Protein AF-A0A836THT1-F1 (afdb_monomer)

pLDDT: mean 84.0, std 12.93, range [43.12, 97.94]

Nearest PDB structures (foldseek):
  5xvs-assembly1_A  TM=4.959E-01  e=1.487E+00  Acinetobacter baumannii
  5zlt-assembly1_B  TM=3.629E-01  e=6.084E-01  Acinetobacter baumannii
  2yyu-assembly1_B  TM=3.143E-01  e=1.415E+00  Geobacillus kaustophilus HTA426
  8j6e-assembly1_A  TM=2.419E-01  e=1.346E+00  Leishmania donovani

Radius of gyration: 23.51 Å; Cα contacts (8 Å, |Δi|>4): 512; chains: 1; bounding box: 68×46×67 Å

Structure (mmCIF, N/CA/C/O backbone):
data_AF-A0A836THT1-F1
#
_entry.id   AF-A0A836THT1-F1
#
loop_
_atom_site.group_PDB
_atom_site.id
_atom_site.type_symbol
_atom_site.label_atom_id
_atom_site.label_alt_id
_atom_site.label_comp_id
_atom_site.label_asym_id
_atom_site.label_entity_id
_atom_site.label_seq_id
_atom_site.pdbx_PDB_ins_code
_atom_site.Cartn_x
_atom_site.Cartn_y
_atom_site.Cartn_z
_atom_site.occupancy
_atom_site.B_iso_or_equiv
_atom_site.auth_seq_id
_atom_site.auth_comp_id
_atom_site.auth_asym_id
_atom_site.auth_atom_id
_atom_site.pdbx_PDB_model_num
ATOM 1 N N . MET A 1 1 ? 13.363 8.635 -2.163 1.00 61.28 1 MET A N 1
ATOM 2 C CA . MET A 1 1 ? 12.559 7.431 -1.869 1.00 61.28 1 MET A CA 1
ATOM 3 C C . MET A 1 1 ? 11.699 7.737 -0.659 1.00 61.28 1 MET A C 1
ATOM 5 O O . MET A 1 1 ? 12.231 8.294 0.289 1.00 61.28 1 MET A O 1
ATOM 9 N N . ALA A 1 2 ? 10.397 7.462 -0.712 1.00 63.12 2 ALA A N 1
ATOM 10 C CA . ALA A 1 2 ? 9.478 7.790 0.374 1.00 63.12 2 ALA A CA 1
ATOM 11 C C . ALA A 1 2 ? 8.697 6.531 0.770 1.00 63.12 2 ALA A C 1
ATOM 13 O O . ALA A 1 2 ? 8.017 5.944 -0.080 1.00 63.12 2 ALA A O 1
ATOM 14 N N . ASP A 1 3 ? 8.838 6.100 2.027 1.00 76.12 3 ASP A N 1
ATOM 15 C CA . ASP A 1 3 ? 8.103 4.956 2.570 1.00 76.12 3 ASP A CA 1
ATOM 16 C C . ASP A 1 3 ? 6.688 5.393 2.972 1.00 76.12 3 ASP A C 1
ATOM 18 O O . ASP A 1 3 ? 6.475 6.443 3.585 1.00 76.12 3 ASP A O 1
ATOM 22 N N . ILE A 1 4 ? 5.706 4.594 2.580 1.00 75.56 4 ILE A N 1
ATOM 23 C CA . ILE A 1 4 ? 4.284 4.842 2.821 1.00 75.56 4 ILE A CA 1
ATOM 24 C C . ILE A 1 4 ? 3.850 4.581 4.255 1.00 75.56 4 ILE A C 1
ATOM 26 O O . ILE A 1 4 ? 2.857 5.152 4.696 1.00 75.56 4 ILE A O 1
ATOM 30 N N . VAL A 1 5 ? 4.606 3.763 4.982 1.00 77.56 5 VAL A N 1
ATOM 31 C CA . VAL A 1 5 ? 4.329 3.420 6.375 1.00 77.56 5 VAL A CA 1
ATOM 32 C C . VAL A 1 5 ? 4.777 4.542 7.310 1.00 77.56 5 VAL A C 1
ATOM 34 O O . VAL A 1 5 ? 4.271 4.620 8.422 1.00 77.56 5 VAL A O 1
ATOM 37 N N . PHE A 1 6 ? 5.640 5.470 6.863 1.00 83.81 6 PHE A N 1
ATOM 38 C CA . PHE A 1 6 ? 6.200 6.504 7.744 1.00 83.81 6 PHE A CA 1
ATOM 39 C C . PHE A 1 6 ? 5.126 7.358 8.403 1.00 83.81 6 PHE A C 1
ATOM 41 O O . PHE A 1 6 ? 5.087 7.494 9.618 1.00 83.81 6 PHE A O 1
ATOM 48 N N . LYS A 1 7 ? 4.224 7.923 7.597 1.00 83.38 7 LYS A N 1
ATOM 49 C CA . LYS A 1 7 ? 3.183 8.813 8.105 1.00 83.38 7 LYS A CA 1
ATOM 50 C C . LYS A 1 7 ? 2.201 8.075 9.033 1.00 83.38 7 LYS A C 1
ATOM 52 O O . LYS A 1 7 ? 2.012 8.567 10.143 1.00 83.38 7 LYS A O 1
ATOM 57 N N . PRO A 1 8 ? 1.605 6.926 8.647 1.00 77.81 8 PRO A N 1
ATOM 58 C CA . PRO A 1 8 ? 0.787 6.129 9.560 1.00 77.81 8 PRO A CA 1
ATOM 59 C C . PRO A 1 8 ? 1.515 5.780 10.862 1.00 77.81 8 PRO A C 1
ATOM 61 O O . PRO A 1 8 ? 0.954 5.986 11.934 1.00 77.81 8 PRO A O 1
ATOM 64 N N . TYR A 1 9 ? 2.783 5.365 10.774 1.00 82.38 9 TYR A N 1
ATOM 65 C CA . TYR A 1 9 ? 3.612 5.059 11.939 1.00 82.38 9 TYR A CA 1
ATOM 66 C C . TYR A 1 9 ? 3.755 6.263 12.875 1.00 82.38 9 TYR A C 1
ATOM 68 O O . TYR A 1 9 ? 3.563 6.128 14.078 1.00 82.38 9 TYR A O 1
ATOM 76 N N . LEU A 1 10 ? 4.050 7.456 12.350 1.00 85.94 10 LEU A N 1
ATOM 77 C CA . LEU A 1 10 ? 4.191 8.653 13.184 1.00 85.94 10 LEU A CA 1
ATOM 78 C C . LEU A 1 10 ? 2.889 9.018 13.895 1.00 85.94 10 LEU A C 1
ATOM 80 O O . LEU A 1 10 ? 2.915 9.379 15.069 1.00 85.94 10 LEU A O 1
ATOM 84 N N . ILE A 1 11 ? 1.752 8.900 13.205 1.00 84.38 11 ILE A N 1
ATOM 85 C CA . ILE A 1 11 ? 0.433 9.147 13.800 1.00 84.38 11 ILE A CA 1
ATOM 86 C C . ILE A 1 11 ? 0.196 8.182 14.964 1.00 84.38 11 ILE A C 1
ATOM 88 O O . ILE A 1 11 ? -0.227 8.606 16.038 1.00 84.38 11 ILE A O 1
ATOM 92 N N . GLU A 1 12 ? 0.483 6.898 14.766 1.00 79.56 12 GLU A N 1
ATOM 93 C CA . GLU A 1 12 ? 0.333 5.866 15.792 1.00 79.56 12 GLU A CA 1
ATOM 94 C C . GLU A 1 12 ? 1.306 6.064 16.956 1.00 79.56 12 GLU A C 1
ATOM 96 O O . GLU A 1 12 ? 0.897 5.961 18.110 1.00 79.56 12 GLU A O 1
ATOM 101 N N . HIS A 1 13 ? 2.566 6.400 16.672 1.00 83.31 13 HIS A N 1
ATOM 102 C CA . HIS A 1 13 ? 3.596 6.653 17.676 1.00 83.31 13 HIS A CA 1
ATOM 103 C C . HIS A 1 13 ? 3.205 7.828 18.579 1.00 83.31 13 HIS A C 1
ATOM 105 O O . HIS A 1 13 ? 3.175 7.688 19.802 1.00 83.31 13 HIS A O 1
ATOM 111 N N . VAL A 1 14 ? 2.810 8.959 17.983 1.00 87.56 14 VAL A N 1
ATOM 112 C CA . VAL A 1 14 ? 2.325 10.131 18.725 1.00 87.56 14 VAL A CA 1
ATOM 113 C C . VAL A 1 14 ? 1.067 9.783 19.517 1.00 87.56 14 VAL A C 1
ATOM 115 O O . VAL A 1 14 ? 0.969 10.103 20.699 1.00 87.56 14 VAL A O 1
ATOM 118 N N . HIS A 1 15 ? 0.107 9.094 18.899 1.00 84.75 15 HIS A N 1
ATOM 119 C CA . HIS A 1 15 ? -1.129 8.708 19.572 1.00 84.75 15 HIS A CA 1
ATOM 120 C C . HIS A 1 15 ? -0.867 7.800 20.784 1.00 84.75 15 HIS A C 1
ATOM 122 O O . HIS A 1 15 ? -1.395 8.058 21.865 1.00 84.75 15 HIS A O 1
ATOM 128 N N . SER A 1 16 ? -0.011 6.790 20.631 1.00 81.12 16 SER A N 1
ATOM 129 C CA . SER A 1 16 ? 0.394 5.873 21.700 1.00 81.12 16 SER A CA 1
ATOM 130 C C . SER A 1 16 ? 1.107 6.601 22.843 1.00 81.12 16 SER A C 1
ATOM 132 O O . SER A 1 16 ? 0.778 6.385 24.015 1.00 81.12 16 SER A O 1
ATOM 134 N N . ALA A 1 17 ? 2.027 7.517 22.519 1.00 85.00 17 ALA A N 1
ATOM 135 C CA . ALA A 1 17 ? 2.721 8.338 23.507 1.00 85.00 17 ALA A CA 1
ATOM 136 C C . ALA A 1 17 ? 1.731 9.191 24.317 1.00 85.00 17 ALA A C 1
ATOM 138 O O . ALA A 1 17 ? 1.756 9.169 25.550 1.00 85.00 17 ALA A O 1
ATOM 139 N N . VAL A 1 18 ? 0.799 9.867 23.637 1.00 89.06 18 VAL A N 1
ATOM 140 C CA . VAL A 1 18 ? -0.216 10.720 24.275 1.00 89.06 18 VAL A CA 1
ATOM 141 C C . VAL A 1 18 ? -1.176 9.914 25.149 1.00 89.06 18 VAL A C 1
ATOM 143 O O . VAL A 1 18 ? -1.439 10.303 26.288 1.00 89.06 18 VAL A O 1
ATOM 146 N N . VAL A 1 19 ? -1.695 8.789 24.649 1.00 84.38 19 VAL A N 1
ATOM 147 C CA . VAL A 1 19 ? -2.599 7.921 25.420 1.00 84.38 19 VAL A CA 1
ATOM 148 C C . VAL A 1 19 ? -1.889 7.368 26.647 1.00 84.38 19 VAL A C 1
ATOM 150 O O . VAL A 1 19 ? -2.448 7.424 27.741 1.00 84.38 19 VAL A O 1
ATOM 153 N N . THR A 1 20 ? -0.646 6.902 26.494 1.00 83.69 20 THR A N 1
ATOM 154 C CA . THR A 1 20 ? 0.122 6.385 27.628 1.00 83.69 20 THR A CA 1
ATOM 155 C C . THR A 1 20 ? 0.351 7.462 28.680 1.00 83.69 20 THR A C 1
ATOM 157 O O . THR A 1 20 ? 0.074 7.228 29.850 1.00 83.69 20 THR A O 1
ATOM 160 N N . ALA A 1 21 ? 0.809 8.651 28.283 1.00 88.12 21 ALA A N 1
ATOM 161 C CA . ALA A 1 21 ? 1.068 9.737 29.223 1.00 88.12 21 ALA A CA 1
ATOM 162 C C . ALA A 1 21 ? -0.193 10.140 30.007 1.00 88.12 21 ALA A C 1
ATOM 164 O O . ALA A 1 21 ? -0.128 10.356 31.217 1.00 88.12 21 ALA A O 1
ATOM 165 N N . ARG A 1 22 ? -1.353 10.190 29.337 1.00 90.19 22 ARG A N 1
ATOM 166 C CA . ARG A 1 22 ? -2.642 10.487 29.982 1.00 90.19 22 ARG A CA 1
ATOM 167 C C . ARG A 1 22 ? -3.066 9.397 30.960 1.00 90.19 22 ARG A C 1
ATOM 169 O O . ARG A 1 22 ? -3.396 9.713 32.095 1.00 90.19 22 ARG A O 1
ATOM 176 N N . GLN A 1 23 ? -2.998 8.135 30.547 1.00 86.62 23 GLN A N 1
ATOM 177 C CA . GLN A 1 23 ? -3.350 7.005 31.408 1.00 86.62 23 GLN A CA 1
ATOM 178 C C . GLN A 1 23 ? -2.448 6.930 32.644 1.00 86.62 23 GLN A C 1
ATOM 180 O O . GLN A 1 23 ? -2.956 6.805 33.753 1.00 86.62 23 GLN A O 1
ATOM 185 N N . THR A 1 24 ? -1.134 7.114 32.480 1.00 86.94 24 THR A N 1
ATOM 186 C CA . THR A 1 24 ? -0.190 7.173 33.606 1.00 86.94 24 THR A CA 1
ATOM 187 C C . THR A 1 24 ? -0.526 8.316 34.567 1.00 86.94 24 THR A C 1
ATOM 189 O O . THR A 1 24 ? -0.495 8.127 35.781 1.00 86.94 24 THR A O 1
ATOM 192 N N . LYS A 1 25 ? -0.890 9.499 34.049 1.00 91.19 25 LYS A N 1
ATOM 193 C CA . LYS A 1 25 ? -1.305 10.648 34.874 1.00 91.19 25 LYS A CA 1
ATOM 194 C C . LYS A 1 25 ? -2.576 10.363 35.684 1.00 91.19 25 LYS A C 1
ATOM 196 O O . LYS A 1 25 ? -2.720 10.884 36.785 1.00 91.19 25 LYS A O 1
ATOM 201 N N . GLU A 1 26 ? -3.477 9.542 35.153 1.00 92.88 26 GLU A N 1
ATOM 202 C CA . GLU A 1 26 ? -4.727 9.125 35.803 1.00 92.88 26 GLU A CA 1
ATOM 203 C C . GLU A 1 26 ? -4.547 7.921 36.751 1.00 92.88 26 GLU A C 1
ATOM 205 O O . GLU A 1 26 ? -5.520 7.432 37.318 1.00 92.88 26 GLU A O 1
ATOM 210 N N . GLY A 1 27 ? -3.314 7.435 36.947 1.00 92.75 27 GLY A N 1
ATOM 211 C CA . GLY A 1 27 ? -3.026 6.252 37.766 1.00 92.75 27 GLY A CA 1
ATOM 212 C C . GLY A 1 27 ? -3.374 4.924 37.084 1.00 92.75 27 GLY A C 1
ATOM 213 O O . GLY A 1 27 ? -3.302 3.868 37.712 1.00 92.75 27 GLY A O 1
ATOM 214 N N . GLY A 1 28 ? -3.743 4.964 35.803 1.00 87.56 28 GLY A N 1
ATOM 215 C CA . GLY A 1 28 ? -3.921 3.789 34.965 1.00 87.56 28 GLY A CA 1
ATOM 216 C C . GLY A 1 28 ? -2.584 3.199 34.518 1.00 87.56 28 GLY A C 1
ATOM 217 O O . GLY A 1 28 ? -1.542 3.856 34.524 1.00 87.56 28 GLY A O 1
ATOM 218 N N . SER A 1 29 ? -2.621 1.942 34.078 1.00 78.88 29 SER A N 1
ATOM 219 C CA . SER A 1 29 ? -1.507 1.321 33.362 1.00 78.88 29 SER A CA 1
ATOM 220 C C . SER A 1 29 ? -1.968 0.953 31.959 1.00 78.88 29 SER A C 1
ATOM 222 O O . SER A 1 29 ? -3.004 0.317 31.775 1.00 78.88 29 SER A O 1
ATOM 224 N N . VAL A 1 30 ? -1.203 1.370 30.952 1.00 70.81 30 VAL A N 1
ATOM 225 C CA . VAL A 1 30 ? -1.378 0.856 29.593 1.00 70.81 30 VAL A CA 1
ATOM 226 C C . VAL A 1 30 ? -0.478 -0.357 29.481 1.00 70.81 30 VAL A C 1
ATOM 228 O O . VAL A 1 30 ? 0.743 -0.225 29.586 1.00 70.81 30 VAL A O 1
ATOM 231 N N . ALA A 1 31 ? -1.070 -1.534 29.276 1.00 64.62 31 ALA A N 1
ATOM 232 C CA . ALA A 1 31 ? -0.315 -2.720 28.904 1.00 64.62 31 ALA A CA 1
ATOM 233 C C . ALA A 1 31 ? 0.380 -2.438 27.567 1.00 64.62 31 ALA A C 1
ATOM 235 O O . ALA A 1 31 ? -0.219 -2.512 26.494 1.00 64.62 31 ALA A O 1
ATOM 236 N N . ARG A 1 32 ? 1.650 -2.044 27.638 1.00 58.09 32 ARG A N 1
ATOM 237 C CA . ARG A 1 32 ? 2.486 -1.854 26.463 1.00 58.09 32 ARG A CA 1
ATOM 238 C C . ARG A 1 32 ? 2.844 -3.236 25.943 1.00 58.09 32 ARG A C 1
ATOM 240 O O . ARG A 1 32 ? 3.692 -3.911 26.511 1.00 58.09 32 ARG A O 1
ATOM 247 N N . THR A 1 33 ? 2.174 -3.676 24.885 1.00 57.09 33 THR A N 1
ATOM 248 C CA . THR A 1 33 ? 2.695 -4.796 24.099 1.00 57.09 33 THR A CA 1
ATOM 249 C C . THR A 1 33 ? 4.021 -4.370 23.461 1.00 57.09 33 THR A C 1
ATOM 251 O O . THR A 1 33 ? 4.173 -3.206 23.074 1.00 57.09 33 THR A O 1
ATOM 254 N N . ASP A 1 34 ? 4.975 -5.294 23.317 1.00 54.69 34 ASP A N 1
ATOM 255 C CA . ASP A 1 34 ? 6.269 -5.040 22.653 1.00 54.69 34 ASP A CA 1
ATOM 256 C C . ASP A 1 34 ? 6.098 -4.414 21.254 1.00 54.69 34 ASP A C 1
ATOM 258 O O . ASP A 1 34 ? 6.959 -3.683 20.766 1.00 54.69 34 ASP A O 1
ATOM 262 N N . ARG A 1 35 ? 4.926 -4.622 20.640 1.00 54.09 35 ARG A N 1
ATOM 263 C CA . ARG A 1 35 ? 4.494 -4.045 19.363 1.00 54.09 35 ARG A CA 1
ATOM 264 C C . ARG A 1 35 ? 4.423 -2.510 19.347 1.00 54.09 35 ARG A C 1
ATOM 266 O O . ARG A 1 35 ? 4.577 -1.944 18.271 1.00 54.09 35 ARG A O 1
ATOM 273 N N . HIS A 1 36 ? 4.182 -1.849 20.487 1.00 49.31 36 HIS A N 1
ATOM 274 C CA . HIS A 1 36 ? 4.102 -0.376 20.577 1.00 49.31 36 HIS A CA 1
ATOM 275 C C . HIS A 1 36 ? 5.398 0.281 21.067 1.00 49.31 36 HIS A C 1
ATOM 277 O O . HIS A 1 36 ? 5.565 1.486 20.902 1.00 49.31 36 HIS A O 1
ATOM 283 N N . LEU A 1 37 ? 6.270 -0.489 21.727 1.00 44.09 37 LEU A N 1
ATOM 284 C CA . LEU A 1 37 ? 7.553 -0.018 22.263 1.00 44.09 37 LEU A CA 1
ATOM 285 C C . LEU A 1 37 ? 8.699 -0.197 21.282 1.00 44.09 37 LEU A C 1
ATOM 287 O O . LEU A 1 37 ? 9.704 0.498 21.354 1.00 44.09 37 LEU A O 1
ATOM 291 N N . SER A 1 38 ? 8.554 -1.146 20.372 1.00 50.66 38 SER A N 1
ATOM 292 C CA . SER A 1 38 ? 9.504 -1.323 19.305 1.00 50.66 38 SER A CA 1
ATOM 293 C C . SER A 1 38 ? 9.272 -0.217 18.267 1.00 50.66 38 SER A C 1
ATOM 295 O O . SER A 1 38 ? 8.207 -0.206 17.642 1.00 50.66 38 SER A O 1
ATOM 297 N N . PRO A 1 39 ? 10.254 0.661 17.973 1.00 48.53 39 PRO A N 1
ATOM 298 C CA . PRO A 1 39 ? 10.204 1.469 16.749 1.00 48.53 39 PRO A CA 1
ATOM 299 C C . PRO A 1 39 ? 10.123 0.591 15.479 1.00 48.53 39 PRO A C 1
ATOM 301 O O . PRO A 1 39 ? 9.898 1.084 14.374 1.00 48.53 39 PRO A O 1
ATOM 304 N N . TYR A 1 40 ? 10.248 -0.730 15.652 1.00 49.91 40 TYR A N 1
ATOM 305 C 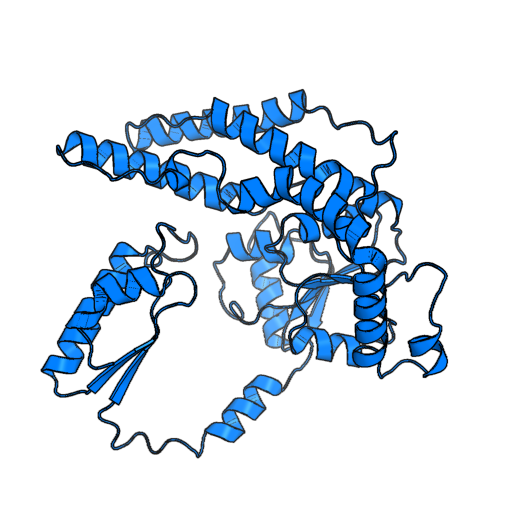CA . TYR A 1 40 ? 10.112 -1.789 14.676 1.00 49.91 40 TYR A CA 1
ATOM 306 C C . TYR A 1 40 ? 8.731 -2.470 14.799 1.00 49.91 40 TYR A C 1
ATOM 308 O O . TYR A 1 40 ? 8.541 -3.355 15.636 1.00 49.91 40 TYR A O 1
ATOM 316 N N . ARG A 1 41 ? 7.756 -2.115 13.950 1.00 53.12 41 ARG A N 1
ATOM 317 C CA . ARG A 1 41 ? 6.547 -2.942 13.746 1.00 53.12 41 ARG A CA 1
ATOM 318 C C . ARG A 1 41 ? 6.903 -4.319 13.146 1.00 53.12 41 ARG A C 1
ATOM 320 O O . ARG A 1 41 ? 8.011 -4.545 12.677 1.00 53.12 41 ARG A O 1
ATOM 327 N N . GLU A 1 42 ? 5.981 -5.280 13.117 1.00 46.38 42 GLU A N 1
ATOM 328 C CA . GLU A 1 42 ? 6.234 -6.588 12.469 1.00 46.38 42 GLU A CA 1
ATOM 329 C C . GLU A 1 42 ? 6.581 -6.478 10.970 1.00 46.38 42 GLU A C 1
ATOM 331 O O . GLU A 1 42 ? 7.363 -7.284 10.467 1.00 46.38 42 GLU A O 1
ATOM 336 N N . ASP A 1 43 ? 6.075 -5.465 10.256 1.00 50.69 43 ASP A N 1
ATOM 337 C CA . ASP A 1 43 ? 6.492 -5.161 8.876 1.00 50.69 43 ASP A CA 1
ATOM 338 C C . ASP A 1 43 ? 7.944 -4.649 8.807 1.00 50.69 43 ASP A C 1
ATOM 340 O O . ASP A 1 43 ? 8.601 -4.718 7.774 1.00 50.69 43 ASP A O 1
ATOM 344 N N . TYR A 1 44 ? 8.474 -4.165 9.923 1.00 47.78 44 TYR A N 1
ATOM 345 C CA . TYR A 1 44 ? 9.813 -3.625 10.054 1.00 47.78 44 TYR A CA 1
ATOM 346 C C . TYR A 1 44 ? 10.875 -4.734 10.109 1.00 47.78 44 TYR A C 1
ATOM 348 O O . TYR A 1 44 ? 11.871 -4.672 9.382 1.00 47.78 44 TYR A O 1
ATOM 356 N N . TRP A 1 45 ? 10.623 -5.811 10.864 1.00 43.12 45 TRP A N 1
ATOM 357 C CA . TRP A 1 45 ? 11.416 -7.049 10.776 1.00 43.12 45 TRP A CA 1
ATOM 358 C C . TRP A 1 45 ? 11.383 -7.644 9.359 1.00 43.12 45 TRP A C 1
ATOM 360 O O . TRP A 1 45 ? 12.350 -8.276 8.923 1.00 43.12 45 TRP A O 1
ATOM 370 N N . GLN A 1 46 ? 10.302 -7.403 8.605 1.00 48.34 46 GLN A N 1
ATOM 371 C CA . GLN A 1 46 ? 10.167 -7.867 7.224 1.00 48.34 46 GLN A CA 1
ATOM 372 C C . GLN A 1 46 ? 11.023 -7.077 6.217 1.00 48.34 46 GLN A C 1
ATOM 374 O O . GLN A 1 46 ? 11.430 -7.639 5.202 1.00 48.34 46 GLN A O 1
ATOM 379 N N . VAL A 1 47 ? 11.360 -5.808 6.464 1.00 53.78 47 VAL A N 1
ATOM 380 C CA . VAL A 1 47 ? 12.173 -5.048 5.495 1.00 53.78 47 VAL A CA 1
ATOM 381 C C . VAL A 1 47 ? 13.669 -5.336 5.656 1.00 53.78 47 VAL A C 1
ATOM 383 O O . VAL A 1 47 ? 14.313 -5.667 4.667 1.00 53.78 47 VAL A 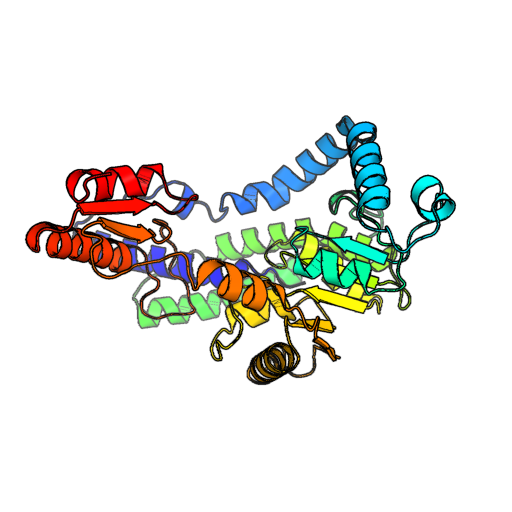O 1
ATOM 386 N N . GLY A 1 48 ? 14.229 -5.291 6.869 1.00 49.69 48 GLY A N 1
ATOM 387 C CA . GLY A 1 48 ? 15.662 -5.562 7.091 1.00 49.69 48 GLY A CA 1
ATOM 388 C C . GLY A 1 48 ? 15.993 -7.060 7.146 1.00 49.69 48 GLY A C 1
ATOM 389 O O . GLY A 1 48 ? 16.736 -7.590 6.314 1.00 49.69 48 GLY A O 1
ATOM 390 N N . GLY A 1 49 ? 15.382 -7.770 8.102 1.00 51.62 49 GLY A N 1
ATOM 391 C CA . GLY A 1 49 ? 15.585 -9.205 8.321 1.00 51.62 49 GLY A CA 1
ATOM 392 C C . GLY A 1 49 ? 14.969 -10.067 7.221 1.00 51.62 49 GLY A C 1
ATOM 393 O O . GLY A 1 49 ? 15.628 -10.981 6.712 1.00 51.62 49 GLY A O 1
ATOM 394 N N . ALA A 1 50 ? 13.742 -9.754 6.781 1.00 52.50 50 ALA A N 1
ATOM 395 C CA . ALA A 1 50 ? 13.152 -10.509 5.684 1.00 52.50 50 ALA A CA 1
ATOM 396 C C . ALA A 1 50 ? 13.713 -10.143 4.311 1.00 52.50 50 ALA A C 1
ATOM 398 O O . ALA A 1 50 ? 13.716 -11.038 3.492 1.00 52.50 50 ALA A O 1
ATOM 399 N N . HIS A 1 51 ? 14.330 -8.988 4.027 1.00 56.62 51 HIS A N 1
ATOM 400 C CA . HIS A 1 51 ? 15.056 -8.855 2.748 1.00 56.62 51 HIS A CA 1
ATOM 401 C C . HIS A 1 51 ? 16.207 -9.866 2.643 1.00 56.62 51 HIS A C 1
ATOM 403 O O . HIS A 1 51 ? 16.328 -10.570 1.639 1.00 56.62 51 HIS A O 1
ATOM 409 N N . GLN A 1 52 ? 17.016 -10.017 3.696 1.00 58.25 52 GLN A N 1
ATOM 410 C CA . GLN A 1 52 ? 18.098 -11.005 3.704 1.00 58.25 52 GLN A CA 1
ATOM 411 C C . GLN A 1 52 ? 17.565 -12.445 3.727 1.00 58.25 52 GLN A C 1
ATOM 413 O O . GLN A 1 52 ? 18.037 -13.284 2.953 1.00 58.25 52 GLN A O 1
ATOM 418 N N . ALA A 1 53 ? 16.545 -12.733 4.543 1.00 58.41 53 ALA A N 1
ATOM 419 C CA . ALA A 1 53 ? 15.924 -14.056 4.600 1.00 58.41 53 ALA A CA 1
ATOM 420 C C . ALA A 1 53 ? 15.150 -14.405 3.316 1.00 58.41 53 ALA A C 1
ATOM 422 O O . ALA A 1 53 ? 15.185 -15.555 2.888 1.00 58.41 53 ALA A O 1
ATOM 423 N N . LEU A 1 54 ? 14.513 -13.437 2.652 1.00 59.72 54 LEU A N 1
ATOM 424 C CA . LEU A 1 54 ? 13.826 -13.587 1.365 1.00 59.72 54 LEU A CA 1
ATOM 425 C C . LEU A 1 54 ? 14.834 -13.747 0.234 1.00 59.72 54 LEU A C 1
ATOM 427 O O . LEU A 1 54 ? 14.632 -14.607 -0.612 1.00 59.72 54 LEU A O 1
ATOM 431 N N . ILE A 1 55 ? 15.959 -13.023 0.230 1.00 62.53 55 ILE A N 1
ATOM 432 C CA . ILE A 1 55 ? 17.060 -13.284 -0.710 1.00 62.53 55 ILE A CA 1
ATOM 433 C C . ILE A 1 55 ? 17.604 -14.702 -0.505 1.00 62.53 55 ILE A C 1
ATOM 435 O O . ILE A 1 55 ? 17.833 -15.424 -1.480 1.00 62.53 55 ILE A O 1
ATOM 439 N N . ALA A 1 56 ? 17.813 -15.125 0.743 1.00 65.81 56 ALA A N 1
ATOM 440 C CA . ALA A 1 56 ? 18.281 -16.470 1.063 1.00 65.81 56 ALA A CA 1
ATOM 441 C C . ALA A 1 56 ? 17.252 -17.547 0.660 1.00 65.81 56 ALA A C 1
ATOM 443 O O . ALA A 1 56 ? 17.609 -18.546 0.031 1.00 65.81 56 ALA A O 1
ATOM 444 N N . ALA A 1 57 ? 15.965 -17.319 0.926 1.00 61.16 57 ALA A N 1
ATOM 445 C CA . ALA A 1 57 ? 14.870 -18.211 0.557 1.00 61.16 57 ALA A CA 1
ATOM 446 C C . ALA A 1 57 ? 14.653 -18.267 -0.963 1.00 61.16 57 ALA A C 1
ATOM 448 O O . ALA A 1 57 ? 14.501 -19.354 -1.517 1.00 61.16 57 ALA A O 1
ATOM 449 N N . ALA A 1 58 ? 14.727 -17.133 -1.663 1.00 62.75 58 ALA A N 1
ATOM 450 C CA . ALA A 1 58 ? 14.660 -17.049 -3.121 1.00 62.75 58 ALA A CA 1
ATOM 451 C C . ALA A 1 58 ? 15.861 -17.741 -3.779 1.00 62.75 58 ALA A C 1
ATOM 453 O O . ALA A 1 58 ? 15.736 -18.318 -4.858 1.00 62.75 58 ALA A O 1
ATOM 454 N N . LYS A 1 59 ? 17.038 -17.746 -3.133 1.00 67.25 59 LYS A N 1
ATOM 455 C CA . LYS A 1 59 ? 18.176 -18.579 -3.561 1.00 67.25 59 LYS A CA 1
ATOM 456 C C . LYS A 1 59 ? 17.880 -20.073 -3.386 1.00 67.25 59 LYS A C 1
ATOM 458 O O . LYS A 1 59 ? 18.212 -20.839 -4.287 1.00 67.25 59 LYS A O 1
ATOM 463 N N . LYS A 1 60 ? 17.231 -20.474 -2.288 1.00 73.00 60 LYS A N 1
ATOM 464 C CA . LYS A 1 60 ? 16.877 -21.875 -1.994 1.00 73.00 60 LYS A CA 1
ATOM 465 C C . LYS A 1 60 ? 15.753 -22.415 -2.893 1.00 73.00 60 LYS A C 1
ATOM 467 O O . LYS A 1 60 ? 15.784 -23.581 -3.265 1.00 73.00 60 LYS A O 1
ATOM 472 N N . ASN A 1 61 ? 14.812 -21.563 -3.307 1.00 81.25 61 ASN A N 1
ATOM 473 C CA . ASN A 1 61 ? 13.597 -21.956 -4.034 1.00 81.25 61 ASN A CA 1
ATOM 474 C C . ASN A 1 61 ? 13.569 -21.545 -5.518 1.00 81.25 61 ASN A C 1
ATOM 476 O O . ASN A 1 61 ? 12.504 -21.554 -6.136 1.00 81.25 61 ASN A O 1
ATOM 480 N N . ARG A 1 62 ? 14.725 -21.246 -6.133 1.00 80.56 62 ARG A N 1
ATOM 481 C CA . ARG A 1 62 ? 14.809 -20.759 -7.529 1.00 80.56 62 ARG A CA 1
ATOM 482 C C . ARG A 1 62 ? 14.006 -21.584 -8.535 1.00 80.56 62 ARG A C 1
ATOM 484 O O . ARG A 1 62 ? 13.392 -21.011 -9.430 1.00 80.56 62 ARG A O 1
ATOM 491 N N . ALA A 1 63 ? 14.012 -22.911 -8.404 1.00 85.00 63 ALA A N 1
ATOM 492 C CA . ALA A 1 63 ? 13.275 -23.800 -9.302 1.00 85.00 63 ALA A CA 1
ATOM 493 C C . ALA A 1 63 ? 11.751 -23.638 -9.160 1.00 85.00 63 ALA A C 1
ATOM 495 O O . ALA A 1 63 ? 11.046 -23.530 -10.163 1.00 85.00 63 ALA A O 1
ATOM 496 N N . ILE A 1 64 ? 11.251 -23.555 -7.922 1.00 86.69 64 ILE A N 1
ATOM 497 C CA . ILE A 1 64 ? 9.827 -23.342 -7.622 1.00 86.69 64 ILE A CA 1
ATOM 498 C C . ILE A 1 64 ? 9.384 -21.977 -8.147 1.00 86.69 64 ILE A C 1
ATOM 500 O O . ILE A 1 64 ? 8.341 -21.854 -8.784 1.00 86.69 64 ILE A O 1
ATOM 504 N N . ASP A 1 65 ? 10.195 -20.953 -7.920 1.00 83.38 65 ASP A N 1
ATOM 505 C CA . ASP A 1 65 ? 9.910 -19.589 -8.345 1.00 83.38 65 ASP A CA 1
ATOM 506 C C . ASP A 1 65 ? 9.931 -19.438 -9.867 1.00 83.38 65 ASP A C 1
ATOM 508 O O . ASP A 1 65 ? 9.051 -18.800 -10.452 1.00 83.38 65 ASP A O 1
ATOM 512 N N . PHE A 1 66 ? 10.876 -20.104 -10.532 1.00 85.44 66 PHE A N 1
ATOM 513 C CA . PHE A 1 66 ? 10.895 -20.218 -11.985 1.00 85.44 66 PHE A CA 1
ATOM 514 C C . PHE A 1 66 ? 9.635 -20.921 -12.510 1.00 85.44 66 PHE A C 1
ATOM 516 O O . PHE A 1 66 ? 8.989 -20.405 -13.424 1.00 85.44 66 PHE A O 1
ATOM 523 N N . ALA A 1 67 ? 9.235 -22.046 -11.905 1.00 88.56 67 ALA A N 1
ATOM 524 C CA . ALA A 1 67 ? 8.021 -22.771 -12.277 1.00 88.56 67 ALA A CA 1
ATOM 525 C C . ALA A 1 67 ? 6.755 -21.920 -12.070 1.00 88.56 67 ALA A C 1
ATOM 527 O O . ALA A 1 67 ? 5.916 -21.834 -12.966 1.00 88.56 67 ALA A O 1
ATOM 528 N N . ARG A 1 68 ? 6.641 -21.209 -10.939 1.00 88.69 68 ARG A N 1
ATOM 529 C CA . ARG A 1 68 ? 5.540 -20.272 -10.654 1.00 88.69 68 ARG A CA 1
ATOM 530 C C . ARG A 1 68 ? 5.483 -19.140 -11.673 1.00 88.69 68 ARG A C 1
ATOM 532 O O . ARG A 1 68 ? 4.404 -18.838 -12.180 1.00 88.69 68 ARG A O 1
ATOM 539 N N . ARG A 1 69 ? 6.624 -18.531 -12.006 1.00 88.44 69 ARG A N 1
ATOM 540 C CA . ARG A 1 69 ? 6.719 -17.477 -13.027 1.00 88.44 69 ARG A CA 1
ATOM 541 C C . ARG A 1 69 ? 6.294 -17.996 -14.400 1.00 88.44 69 ARG A C 1
ATOM 543 O O . ARG A 1 69 ? 5.505 -17.332 -15.068 1.00 88.44 69 ARG A O 1
ATOM 550 N N . ARG A 1 70 ? 6.737 -19.195 -14.799 1.00 87.88 70 ARG A N 1
ATOM 551 C CA . ARG A 1 70 ? 6.323 -19.850 -16.056 1.00 87.88 70 ARG A CA 1
ATOM 552 C C . ARG A 1 70 ? 4.827 -20.154 -16.082 1.00 87.88 70 ARG A C 1
ATOM 554 O O . ARG A 1 70 ? 4.165 -19.797 -17.052 1.00 87.88 70 ARG A O 1
ATOM 561 N N . TYR A 1 71 ? 4.278 -20.716 -15.006 1.00 91.56 71 TYR A N 1
ATOM 562 C CA . TYR A 1 71 ? 2.840 -20.953 -14.872 1.00 91.56 71 TYR A CA 1
ATOM 563 C C . TYR A 1 71 ? 2.033 -19.655 -14.989 1.00 91.56 71 TYR A C 1
ATOM 565 O O . TYR A 1 71 ? 1.068 -19.597 -15.748 1.00 91.56 71 TYR A O 1
ATOM 573 N N . ARG A 1 72 ? 2.443 -18.586 -14.291 1.00 91.88 72 ARG A N 1
ATOM 574 C CA . ARG A 1 72 ? 1.772 -17.278 -14.364 1.00 91.88 72 ARG A CA 1
ATOM 575 C C . ARG A 1 72 ? 1.844 -16.685 -15.769 1.00 91.88 72 ARG A C 1
ATOM 577 O O . ARG A 1 72 ? 0.812 -16.262 -16.279 1.00 91.88 72 ARG A O 1
ATOM 584 N N . ARG A 1 73 ? 3.012 -16.727 -16.425 1.00 90.00 73 ARG A N 1
ATOM 585 C CA . ARG A 1 73 ? 3.157 -16.304 -17.828 1.00 90.00 73 ARG A CA 1
ATOM 586 C C . ARG A 1 73 ? 2.212 -17.074 -18.745 1.00 90.00 73 ARG A C 1
ATOM 588 O O . ARG A 1 73 ? 1.544 -16.458 -19.568 1.00 90.00 73 ARG A O 1
ATOM 595 N N . PHE A 1 74 ? 2.132 -18.393 -18.583 1.00 90.81 74 PHE A N 1
ATOM 596 C CA . PHE A 1 74 ? 1.238 -19.228 -19.375 1.00 90.81 74 PHE A CA 1
ATOM 597 C C . PHE A 1 74 ? -0.231 -18.881 -19.121 1.00 90.81 74 PHE A C 1
ATOM 599 O O . PHE A 1 74 ? -0.972 -18.690 -20.080 1.00 90.81 74 PHE A O 1
ATOM 606 N N . LYS A 1 75 ? -0.654 -18.774 -17.858 1.00 93.12 75 LYS A N 1
ATOM 607 C CA . LYS A 1 75 ? -2.053 -18.545 -17.473 1.00 93.12 75 LYS A CA 1
ATOM 608 C C . LYS A 1 75 ? -2.560 -17.144 -17.822 1.00 93.12 75 LYS A C 1
ATOM 610 O O . LYS A 1 75 ? -3.689 -17.019 -18.277 1.00 93.12 75 LYS A O 1
ATOM 615 N N . TYR A 1 76 ? -1.751 -16.110 -17.593 1.00 93.06 76 TYR A N 1
ATOM 616 C CA . TYR A 1 76 ? -2.194 -14.710 -17.622 1.00 93.06 76 TYR A CA 1
ATOM 617 C C . TYR A 1 76 ? -1.757 -13.929 -18.867 1.00 93.06 76 TYR A C 1
ATOM 619 O O . TYR A 1 76 ? -1.978 -12.727 -18.926 1.00 93.06 76 TYR A O 1
ATOM 627 N N . ASN A 1 77 ? -1.181 -14.602 -19.868 1.00 92.38 77 ASN A N 1
ATOM 628 C CA . ASN A 1 77 ? -0.966 -14.028 -21.200 1.00 92.38 77 ASN A CA 1
ATOM 629 C C . ASN A 1 77 ? -1.721 -14.804 -22.299 1.00 92.38 77 ASN A C 1
ATOM 631 O O . ASN A 1 77 ? -1.087 -15.229 -23.268 1.00 92.38 77 ASN A O 1
ATOM 635 N N . PRO A 1 78 ? -3.038 -15.071 -22.169 1.00 89.62 78 PRO A N 1
ATOM 636 C CA . PRO A 1 78 ? -3.785 -15.834 -23.174 1.00 89.62 78 PRO A CA 1
ATOM 637 C C . PRO A 1 78 ? -3.788 -15.176 -24.563 1.00 89.62 78 PRO A C 1
ATOM 639 O O . PRO A 1 78 ? -3.820 -15.893 -25.558 1.00 89.62 78 PRO A O 1
ATOM 642 N N . GLN A 1 79 ? -3.683 -13.847 -24.627 1.00 88.94 79 GLN A N 1
ATOM 643 C CA . GLN A 1 79 ? -3.589 -13.044 -25.849 1.00 88.94 79 GLN A CA 1
ATOM 644 C C . GLN A 1 79 ? -2.279 -13.253 -26.623 1.00 88.94 79 GLN A C 1
ATOM 646 O O . GLN A 1 79 ? -2.174 -12.910 -27.797 1.00 88.94 79 GLN A O 1
ATOM 651 N N . SER A 1 80 ? -1.252 -13.814 -25.978 1.00 86.75 80 SER A N 1
ATOM 652 C CA . SER A 1 80 ? 0.031 -14.081 -26.625 1.00 86.75 80 SER A CA 1
ATOM 653 C C . SER A 1 80 ? 0.013 -15.415 -27.380 1.00 86.75 80 SER A C 1
ATOM 655 O O . SER A 1 80 ? -0.489 -16.408 -26.847 1.00 86.75 80 SER A O 1
ATOM 657 N N . PRO A 1 81 ? 0.647 -15.507 -28.566 1.00 88.00 81 PRO A N 1
ATOM 658 C CA . PRO A 1 81 ? 0.865 -16.781 -29.244 1.00 88.00 81 PRO A CA 1
ATOM 659 C C . PRO A 1 81 ? 1.478 -17.837 -28.316 1.00 88.00 81 PRO A C 1
ATOM 661 O O . PRO A 1 81 ? 2.353 -17.523 -27.503 1.00 88.00 81 PRO A O 1
ATOM 664 N N . LEU A 1 82 ? 1.070 -19.103 -28.463 1.00 86.81 82 LEU A N 1
ATOM 665 C CA . LEU A 1 82 ? 1.499 -20.203 -27.587 1.00 86.81 82 LEU A CA 1
ATOM 666 C C . LEU A 1 82 ? 3.029 -20.301 -27.469 1.00 86.81 82 LEU A C 1
ATOM 668 O O . LEU A 1 82 ? 3.553 -20.467 -26.369 1.00 86.81 82 LEU A O 1
ATOM 672 N N . HIS A 1 83 ? 3.757 -20.096 -28.570 1.00 84.00 83 HIS A N 1
ATOM 673 C CA . HIS A 1 83 ? 5.220 -20.090 -28.552 1.00 84.00 83 HIS A CA 1
ATOM 674 C C . HIS A 1 83 ? 5.796 -18.948 -27.693 1.00 84.00 83 HIS A C 1
ATOM 676 O O . HIS A 1 83 ? 6.770 -19.170 -26.983 1.00 84.00 83 HIS A O 1
ATOM 682 N N . LYS A 1 84 ? 5.182 -17.755 -27.656 1.00 82.19 84 LYS A N 1
ATOM 683 C CA . LYS A 1 84 ? 5.582 -16.665 -26.741 1.00 82.19 84 LYS A CA 1
ATOM 684 C C . LYS A 1 84 ? 5.188 -16.960 -25.290 1.00 82.19 84 LYS A C 1
ATOM 686 O O . LYS A 1 84 ? 5.872 -16.525 -24.374 1.00 82.19 84 LYS A O 1
ATOM 691 N N . ARG A 1 85 ? 4.134 -17.737 -25.045 1.00 82.88 85 ARG A N 1
ATOM 692 C CA . ARG A 1 85 ? 3.751 -18.155 -23.681 1.00 82.88 85 ARG A CA 1
ATOM 693 C C . ARG A 1 85 ? 4.709 -19.202 -23.109 1.00 82.88 85 ARG A C 1
ATOM 695 O O . ARG A 1 85 ? 5.058 -19.131 -21.934 1.00 82.88 85 ARG A O 1
ATOM 702 N N . ILE A 1 86 ? 5.140 -20.150 -23.943 1.00 76.44 86 ILE A N 1
ATOM 703 C CA . ILE A 1 86 ? 6.041 -21.247 -23.560 1.00 76.44 86 ILE A CA 1
ATOM 704 C C . ILE A 1 86 ? 7.501 -20.773 -23.569 1.00 76.44 86 ILE A C 1
ATOM 706 O O . ILE A 1 86 ? 8.195 -20.861 -22.553 1.00 76.44 86 ILE A O 1
ATOM 710 N N . PHE A 1 87 ? 7.949 -20.222 -24.700 1.00 73.69 87 PHE A N 1
ATOM 711 C CA . PHE A 1 87 ? 9.347 -19.873 -24.975 1.00 73.69 87 PHE A CA 1
ATOM 712 C C . PHE A 1 87 ? 9.654 -18.380 -24.833 1.00 73.69 87 PHE A C 1
ATOM 714 O O . PHE A 1 87 ? 10.826 -18.002 -24.801 1.00 73.69 87 PHE A O 1
ATOM 721 N N . GLY A 1 88 ? 8.633 -17.524 -24.714 1.00 62.88 88 GLY A N 1
ATOM 722 C CA . GLY A 1 88 ? 8.840 -16.096 -24.490 1.00 62.88 88 GLY A CA 1
ATOM 723 C C . GLY A 1 88 ? 9.641 -15.830 -23.221 1.00 62.88 88 GLY A C 1
ATOM 724 O O . GLY A 1 88 ? 9.733 -16.644 -22.293 1.00 62.88 88 GLY A O 1
ATOM 725 N N . THR A 1 89 ? 10.296 -14.685 -23.226 1.00 54.56 89 THR A N 1
ATOM 726 C CA . THR A 1 89 ? 11.694 -14.628 -23.648 1.00 54.56 89 THR A CA 1
ATOM 727 C C . THR A 1 89 ? 12.667 -15.152 -22.588 1.00 54.56 89 THR A C 1
ATOM 729 O O . THR A 1 89 ? 12.493 -14.945 -21.382 1.00 54.56 89 THR A O 1
ATOM 732 N N . VAL A 1 90 ? 13.695 -15.867 -23.058 1.00 50.38 90 VAL A N 1
ATOM 733 C CA . VAL A 1 90 ? 14.950 -16.106 -22.323 1.00 50.38 90 VAL A CA 1
ATOM 734 C C . VAL A 1 90 ? 15.759 -14.794 -22.223 1.00 50.38 90 VAL A C 1
ATOM 736 O O . VAL A 1 90 ? 16.522 -14.623 -21.278 1.00 50.38 90 VAL A O 1
ATOM 739 N N . SER A 1 91 ? 15.513 -13.824 -23.117 1.00 51.12 91 SER A N 1
ATOM 740 C CA . SER A 1 91 ? 15.911 -12.413 -22.990 1.00 51.12 91 SER A CA 1
ATOM 741 C C . SER A 1 91 ? 14.920 -11.613 -22.121 1.00 51.12 91 SER A C 1
ATOM 743 O O . SER A 1 91 ? 13.746 -11.956 -22.027 1.00 51.12 91 SER A O 1
ATOM 745 N N . GLY A 1 92 ? 15.368 -10.579 -21.409 1.00 66.81 92 GLY A N 1
ATOM 746 C CA . GLY A 1 92 ? 14.545 -9.865 -20.419 1.00 66.81 92 GLY A CA 1
ATOM 747 C C . GLY A 1 92 ? 13.230 -9.307 -20.984 1.00 66.81 92 GLY A C 1
ATOM 748 O O . GLY A 1 92 ? 13.234 -8.647 -22.016 1.00 66.81 92 GLY A O 1
ATOM 749 N N . SER A 1 93 ? 12.105 -9.573 -20.307 1.00 81.38 93 SER A N 1
ATOM 750 C CA . SER A 1 93 ? 10.832 -8.900 -20.602 1.00 81.38 93 SER A CA 1
ATOM 751 C C . SER A 1 93 ? 10.931 -7.424 -20.223 1.00 81.38 93 SER A C 1
ATOM 753 O O . SER A 1 93 ? 11.420 -7.129 -19.132 1.00 81.38 93 SER A O 1
ATOM 755 N N . GLN A 1 94 ? 10.414 -6.543 -21.083 1.00 91.69 94 GLN A N 1
ATOM 756 C CA . GLN A 1 94 ? 10.223 -5.114 -20.809 1.00 91.69 94 GLN A CA 1
ATOM 757 C C . GLN A 1 94 ? 8.876 -4.811 -20.129 1.00 91.69 94 GLN A C 1
ATOM 759 O O . GLN A 1 94 ? 8.522 -3.652 -19.960 1.00 91.69 94 GLN A O 1
ATOM 764 N N . SER A 1 95 ? 8.097 -5.827 -19.745 1.00 94.06 95 SER A N 1
ATOM 765 C CA . SER A 1 95 ? 6.796 -5.641 -19.090 1.00 94.06 95 SER A CA 1
ATOM 766 C C . SER A 1 95 ? 6.693 -6.510 -17.841 1.00 94.06 95 SER A C 1
ATOM 768 O O . SER A 1 95 ? 6.690 -7.743 -17.932 1.00 94.06 95 SER A O 1
ATOM 770 N N . TRP A 1 96 ? 6.616 -5.889 -16.665 1.00 94.94 96 TRP A N 1
ATOM 771 C CA . TRP A 1 96 ? 6.546 -6.567 -15.370 1.00 94.94 96 TRP A CA 1
ATOM 772 C C . TRP A 1 96 ? 5.211 -6.350 -14.680 1.00 94.94 96 TRP A C 1
ATOM 774 O O . TRP A 1 96 ? 4.669 -5.255 -14.636 1.00 94.94 96 TRP A O 1
ATOM 784 N N . ASN A 1 97 ? 4.706 -7.415 -14.079 1.00 95.12 97 ASN A N 1
ATOM 785 C CA . ASN A 1 97 ? 3.519 -7.421 -13.256 1.00 95.12 97 ASN A CA 1
ATOM 786 C C . ASN A 1 97 ? 3.930 -7.648 -11.797 1.00 95.12 97 ASN A C 1
ATOM 788 O O . ASN A 1 97 ? 4.454 -8.714 -11.460 1.00 95.12 97 ASN A O 1
ATOM 792 N N . LEU A 1 98 ? 3.697 -6.650 -10.940 1.00 93.75 98 LEU A N 1
ATOM 793 C CA . LEU A 1 98 ? 4.105 -6.669 -9.532 1.00 93.75 98 LEU A CA 1
ATOM 794 C C . LEU A 1 98 ? 2.893 -6.647 -8.597 1.00 93.75 98 LEU A C 1
ATOM 796 O O . LEU A 1 98 ? 1.874 -6.016 -8.886 1.00 93.75 98 LEU A O 1
ATOM 800 N N . GLY A 1 99 ? 3.006 -7.346 -7.467 1.00 90.69 99 GLY A N 1
ATOM 801 C CA . GLY A 1 99 ? 1.970 -7.409 -6.434 1.00 90.69 99 GLY A CA 1
ATOM 802 C C . GLY A 1 99 ? 0.811 -8.355 -6.732 1.00 90.69 99 GLY A C 1
ATOM 803 O O . GLY A 1 99 ? 0.913 -9.267 -7.557 1.00 90.69 99 GLY A O 1
ATOM 804 N N . ALA A 1 100 ? -0.299 -8.157 -6.018 1.00 89.06 100 ALA A N 1
ATOM 805 C CA . ALA A 1 100 ? -1.451 -9.053 -6.064 1.00 89.06 100 ALA A CA 1
ATOM 806 C C . ALA A 1 100 ? -2.078 -9.137 -7.468 1.00 89.06 100 ALA A C 1
ATOM 808 O O . ALA A 1 100 ? -2.080 -8.172 -8.234 1.00 89.06 100 ALA A O 1
ATOM 809 N N . LEU A 1 101 ? -2.623 -10.308 -7.805 1.00 91.19 101 LEU A N 1
ATOM 810 C CA . LEU A 1 101 ? -3.364 -10.552 -9.044 1.00 91.19 101 LEU A CA 1
ATOM 811 C C . LEU A 1 101 ? -4.859 -10.615 -8.738 1.00 91.19 101 LEU A C 1
ATOM 813 O O . LEU A 1 101 ? -5.400 -11.689 -8.491 1.00 91.19 101 LEU A O 1
ATOM 817 N N . HIS A 1 102 ? -5.509 -9.454 -8.731 1.00 90.38 102 HIS A N 1
ATOM 818 C CA . HIS A 1 102 ? -6.964 -9.337 -8.610 1.00 90.38 102 HIS A CA 1
ATOM 819 C C . HIS A 1 102 ? -7.624 -9.182 -9.989 1.00 90.38 102 HIS A C 1
ATOM 821 O O . HIS A 1 102 ? -6.943 -8.932 -10.987 1.00 90.38 102 HIS A O 1
ATOM 827 N N . GLY A 1 103 ? -8.955 -9.321 -10.033 1.00 91.44 103 GLY A N 1
ATOM 828 C CA . GLY A 1 103 ? -9.745 -9.357 -11.272 1.00 91.44 103 GLY A CA 1
ATOM 829 C C . GLY A 1 103 ? -9.441 -8.206 -12.230 1.00 91.44 103 GLY A C 1
ATOM 830 O O . GLY A 1 103 ? -9.068 -8.460 -13.368 1.00 91.44 103 GLY A O 1
ATOM 831 N N . ALA A 1 104 ? -9.463 -6.962 -11.743 1.00 91.75 104 ALA A N 1
ATOM 832 C CA . ALA A 1 104 ? -9.202 -5.783 -12.574 1.00 91.75 104 ALA A CA 1
ATOM 833 C C . ALA A 1 104 ? -7.840 -5.808 -13.284 1.00 91.75 104 ALA A C 1
ATOM 835 O O . ALA A 1 104 ? -7.713 -5.421 -14.441 1.00 91.75 104 ALA A O 1
ATOM 836 N N . LYS A 1 105 ? -6.805 -6.303 -12.602 1.00 93.94 105 LYS A N 1
ATOM 837 C CA . LYS A 1 105 ? -5.459 -6.392 -13.165 1.00 93.94 105 LYS A CA 1
ATOM 838 C C . LYS A 1 105 ? -5.365 -7.507 -14.209 1.00 93.94 105 LYS A C 1
ATOM 840 O O . LYS A 1 105 ? -4.674 -7.349 -15.208 1.00 93.94 105 LYS A O 1
ATOM 845 N N . VAL A 1 106 ? -6.073 -8.621 -13.999 1.00 94.19 106 VAL A N 1
ATOM 846 C CA . VAL A 1 106 ? -6.193 -9.706 -14.989 1.00 94.19 106 VAL A CA 1
ATOM 847 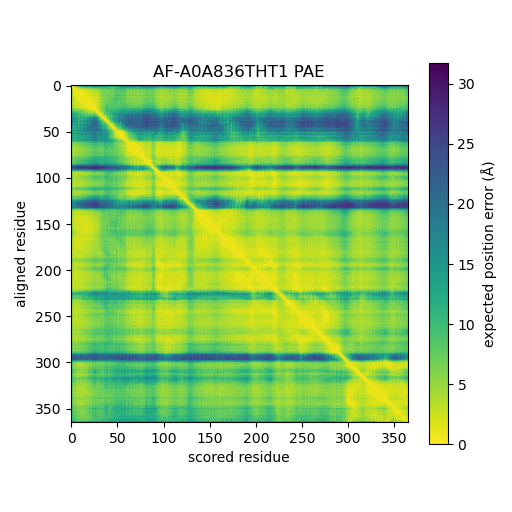C C . VAL A 1 106 ? -6.945 -9.242 -16.232 1.00 94.19 106 VAL A C 1
ATOM 849 O O . VAL A 1 106 ? -6.495 -9.510 -17.343 1.00 94.19 106 VAL A O 1
ATOM 852 N N . GLU A 1 107 ? -8.040 -8.514 -16.045 1.00 93.62 107 GLU A N 1
ATOM 853 C CA . GLU A 1 107 ? -8.831 -7.934 -17.128 1.00 93.62 107 GLU A CA 1
ATOM 854 C C . GLU A 1 107 ? -7.996 -6.936 -17.946 1.00 93.62 107 GLU A C 1
ATOM 856 O O . GLU A 1 107 ? -7.925 -7.058 -19.167 1.00 93.62 107 GLU A O 1
ATOM 861 N N . TRP A 1 108 ? -7.243 -6.049 -17.282 1.00 94.62 108 TRP A N 1
ATOM 862 C CA . TRP A 1 108 ? -6.330 -5.129 -17.966 1.00 94.62 108 TRP A CA 1
ATOM 863 C C . TRP A 1 108 ? -5.257 -5.859 -18.780 1.00 94.62 108 TRP A C 1
ATOM 865 O O . TRP A 1 108 ? -5.007 -5.520 -19.935 1.00 94.62 108 TRP A O 1
ATOM 875 N N . MET A 1 109 ? -4.629 -6.893 -18.207 1.00 94.62 109 MET A N 1
ATOM 876 C CA . MET A 1 109 ? -3.634 -7.687 -18.935 1.00 94.62 109 MET A CA 1
ATOM 877 C C . MET A 1 109 ? -4.221 -8.328 -20.195 1.00 94.62 109 MET A C 1
ATOM 879 O O . MET A 1 109 ? -3.542 -8.354 -21.219 1.00 94.62 109 MET A O 1
ATOM 883 N N . ALA A 1 110 ? -5.461 -8.819 -20.130 1.00 92.75 110 ALA A N 1
ATOM 884 C CA . ALA A 1 110 ? -6.140 -9.431 -21.268 1.00 92.75 110 ALA A CA 1
ATOM 885 C C . ALA A 1 110 ? -6.470 -8.417 -22.379 1.00 92.75 110 ALA A C 1
ATOM 887 O O . ALA A 1 110 ? -6.446 -8.784 -23.551 1.00 92.75 110 ALA A O 1
ATOM 888 N N . GLN A 1 111 ? -6.742 -7.158 -22.019 1.00 91.88 111 GLN A N 1
ATOM 889 C CA . GLN A 1 111 ? -6.970 -6.057 -22.964 1.00 91.88 111 GLN A CA 1
ATOM 890 C C . GLN A 1 111 ? -5.661 -5.466 -23.519 1.00 91.88 111 GLN A C 1
ATOM 892 O O . GLN A 1 111 ? -5.650 -4.849 -24.582 1.00 91.88 111 GLN A O 1
ATOM 897 N N . SER A 1 112 ? -4.545 -5.638 -22.806 1.00 89.25 112 SER A N 1
ATOM 898 C CA . SER A 1 112 ? -3.244 -5.116 -23.223 1.00 89.25 112 SER A CA 1
ATOM 899 C C . SER A 1 112 ? -2.578 -5.993 -24.290 1.00 89.25 112 SER A C 1
ATOM 901 O O . SER A 1 112 ? -2.540 -7.217 -24.181 1.00 89.25 112 SER A O 1
ATOM 903 N N . ASN A 1 113 ? -1.916 -5.367 -25.265 1.00 86.06 113 ASN A N 1
ATOM 904 C CA . ASN A 1 113 ? -1.080 -6.062 -26.257 1.00 86.06 113 ASN A CA 1
ATOM 905 C C . ASN A 1 113 ? 0.319 -6.438 -25.720 1.00 86.06 113 ASN A C 1
ATOM 907 O O . ASN A 1 113 ? 1.242 -6.690 -26.496 1.00 86.06 113 ASN A O 1
ATOM 911 N N . CYS A 1 114 ? 0.493 -6.476 -24.396 1.00 88.69 114 CYS A N 1
ATOM 912 C CA . CYS A 1 114 ? 1.778 -6.712 -23.744 1.00 88.69 114 CYS A CA 1
ATOM 913 C C . CYS A 1 114 ? 1.891 -8.151 -23.235 1.00 88.69 114 CYS A C 1
ATOM 915 O O . CYS A 1 114 ? 0.910 -8.754 -22.797 1.00 88.69 114 CYS A O 1
ATOM 917 N N . VAL A 1 115 ? 3.111 -8.696 -23.269 1.00 91.06 115 VAL A N 1
ATOM 918 C CA . VAL A 1 115 ? 3.429 -9.986 -22.644 1.00 91.06 115 VAL A CA 1
ATOM 919 C C . VAL A 1 115 ? 3.982 -9.718 -21.253 1.00 91.06 115 VAL A C 1
ATOM 921 O O . VAL A 1 115 ? 5.132 -9.316 -21.091 1.00 91.06 115 VAL A O 1
ATOM 924 N N . TRP A 1 116 ? 3.162 -9.953 -20.239 1.00 93.06 116 TRP A N 1
ATOM 925 C CA . TRP A 1 116 ? 3.505 -9.677 -18.857 1.00 93.06 116 TRP A CA 1
ATOM 926 C C . TRP A 1 116 ? 4.371 -10.767 -18.256 1.00 93.06 116 TRP A C 1
ATOM 928 O O . TRP A 1 116 ? 4.092 -11.969 -18.340 1.00 93.06 116 TRP A O 1
ATOM 938 N N . ASP A 1 117 ? 5.412 -10.312 -17.583 1.00 92.56 117 ASP A N 1
ATOM 939 C CA . ASP A 1 117 ? 6.265 -11.131 -16.758 1.00 92.56 117 ASP A CA 1
ATOM 940 C C . ASP A 1 117 ? 5.930 -10.984 -15.276 1.00 92.56 117 ASP A C 1
ATOM 942 O O . ASP A 1 117 ? 5.370 -9.982 -14.855 1.00 92.56 117 ASP A O 1
ATOM 946 N N . PHE A 1 118 ? 6.312 -11.970 -14.471 1.00 92.31 118 PHE A N 1
ATOM 947 C CA . PHE A 1 118 ? 5.984 -12.040 -13.048 1.00 92.31 118 PHE A CA 1
ATOM 948 C C . PHE A 1 118 ? 7.265 -12.232 -12.236 1.00 92.31 118 PHE A C 1
ATOM 950 O O . PHE A 1 118 ? 7.477 -13.319 -11.682 1.00 92.31 118 PHE A O 1
ATOM 957 N N . PRO A 1 119 ? 8.178 -11.242 -12.235 1.00 88.31 119 PRO A N 1
ATOM 958 C CA . PRO A 1 119 ? 9.376 -11.332 -11.422 1.00 88.31 119 PRO A CA 1
ATOM 959 C C . PRO A 1 119 ? 8.997 -11.371 -9.941 1.00 88.31 119 PRO A C 1
ATOM 961 O O . PRO A 1 119 ? 7.995 -10.807 -9.504 1.00 88.31 119 PRO A O 1
ATOM 964 N N . ILE A 1 120 ? 9.840 -12.036 -9.165 1.00 82.81 120 ILE A N 1
ATOM 965 C CA . ILE A 1 120 ? 9.835 -11.900 -7.713 1.00 82.81 120 ILE A CA 1
ATOM 966 C C . ILE A 1 120 ? 10.558 -10.594 -7.412 1.00 82.81 120 ILE A C 1
ATOM 968 O O . ILE A 1 120 ? 11.650 -10.380 -7.944 1.00 82.81 120 ILE A O 1
ATOM 972 N N . VAL A 1 121 ? 9.946 -9.708 -6.632 1.00 78.38 121 VAL A N 1
ATOM 973 C CA . VAL A 1 121 ? 10.439 -8.339 -6.409 1.00 78.38 121 VAL A CA 1
ATOM 974 C C . VAL A 1 121 ? 11.876 -8.368 -5.879 1.00 78.38 121 VAL A C 1
ATOM 976 O O . VAL A 1 121 ? 12.752 -7.672 -6.373 1.00 78.38 121 VAL A O 1
ATOM 979 N N . GLU A 1 122 ? 12.165 -9.310 -4.996 1.00 71.88 122 GLU A N 1
ATOM 980 C CA . GLU A 1 122 ? 13.459 -9.565 -4.372 1.00 71.88 122 GLU A CA 1
ATOM 981 C C . GLU A 1 122 ? 14.525 -10.037 -5.378 1.00 71.88 122 GLU A C 1
ATOM 983 O O . GLU A 1 122 ? 15.724 -9.866 -5.170 1.00 71.88 122 GLU A O 1
ATOM 988 N N . SER A 1 123 ? 14.110 -10.609 -6.515 1.00 71.94 123 SER A N 1
ATOM 989 C CA . SER A 1 123 ? 15.023 -10.971 -7.610 1.00 71.94 123 SER A CA 1
ATOM 990 C C . SER A 1 123 ? 15.430 -9.770 -8.477 1.00 71.94 123 SER A C 1
ATOM 992 O O . SER A 1 123 ? 16.445 -9.830 -9.186 1.00 71.94 123 SER A O 1
ATOM 994 N N . VAL A 1 124 ? 14.675 -8.667 -8.401 1.00 71.62 124 VAL A N 1
ATOM 995 C CA . VAL A 1 124 ? 15.010 -7.386 -9.039 1.00 71.62 124 VAL A CA 1
ATOM 996 C C . VAL A 1 124 ? 16.176 -6.723 -8.297 1.00 71.62 124 VAL A C 1
ATOM 998 O O . VAL A 1 124 ? 17.080 -6.198 -8.944 1.00 71.62 124 VAL A O 1
ATOM 1001 N N . SER A 1 125 ? 16.248 -6.898 -6.978 1.00 65.75 125 SER A N 1
ATOM 1002 C CA . SER A 1 125 ? 17.149 -6.221 -6.035 1.00 65.75 125 SER A CA 1
ATOM 1003 C C . SER A 1 125 ? 18.607 -6.690 -6.000 1.00 65.75 125 SER A C 1
ATOM 1005 O O . SER A 1 125 ? 19.263 -6.507 -4.979 1.00 65.75 125 SER A O 1
ATOM 1007 N N . ARG A 1 126 ? 19.152 -7.337 -7.045 1.00 65.00 126 ARG A N 1
ATOM 1008 C CA . ARG A 1 126 ? 20.577 -7.735 -7.005 1.00 65.00 126 ARG A CA 1
ATOM 1009 C C . ARG A 1 126 ? 21.434 -6.471 -6.870 1.00 65.00 126 ARG A C 1
ATOM 1011 O O . ARG A 1 126 ? 21.461 -5.713 -7.840 1.00 65.00 126 ARG A O 1
ATOM 1018 N N . PRO A 1 127 ? 22.129 -6.261 -5.735 1.00 54.03 127 PRO A N 1
ATOM 1019 C CA . PRO A 1 127 ? 22.960 -5.087 -5.570 1.00 54.03 127 PRO A CA 1
ATOM 1020 C C . PRO A 1 127 ? 24.057 -5.160 -6.625 1.00 54.03 127 PRO A C 1
ATOM 1022 O O . PRO A 1 127 ? 24.786 -6.153 -6.701 1.00 54.03 127 PRO A O 1
ATOM 1025 N N . SER A 1 128 ? 24.173 -4.127 -7.452 1.00 53.50 128 SER A N 1
ATOM 1026 C CA . SER A 1 128 ? 25.482 -3.820 -8.007 1.00 53.50 128 SER A CA 1
ATOM 1027 C C . SER A 1 128 ? 26.358 -3.458 -6.809 1.00 53.50 128 SER A C 1
ATOM 1029 O O . SER A 1 128 ? 25.985 -2.579 -6.034 1.00 53.50 128 SER A O 1
ATOM 1031 N N . ALA A 1 129 ? 27.500 -4.128 -6.635 1.00 52.00 129 ALA A N 1
ATOM 1032 C CA . ALA A 1 129 ? 28.462 -3.827 -5.569 1.00 52.00 129 ALA A CA 1
ATOM 1033 C C . ALA A 1 129 ? 28.969 -2.364 -5.601 1.00 52.00 129 ALA A C 1
ATOM 1035 O O . ALA A 1 129 ? 29.664 -1.941 -4.686 1.00 52.00 129 ALA A O 1
ATOM 1036 N N . ALA A 1 130 ? 28.616 -1.604 -6.644 1.00 50.44 130 ALA A N 1
ATOM 1037 C CA . ALA A 1 130 ? 29.010 -0.223 -6.884 1.00 50.44 130 ALA A CA 1
ATOM 1038 C C . ALA A 1 130 ? 27.867 0.804 -6.735 1.00 50.44 130 ALA A C 1
ATOM 1040 O O . ALA A 1 130 ? 28.058 1.963 -7.100 1.00 50.44 130 ALA A O 1
ATOM 1041 N N . ALA A 1 131 ? 26.678 0.427 -6.247 1.00 55.47 131 ALA A N 1
ATOM 1042 C CA . ALA A 1 131 ? 25.653 1.424 -5.938 1.00 55.47 131 ALA A CA 1
ATOM 1043 C C . ALA A 1 131 ? 26.122 2.243 -4.726 1.00 55.47 131 ALA A C 1
ATOM 1045 O O . ALA A 1 131 ? 26.098 1.752 -3.599 1.00 55.47 131 ALA A O 1
ATOM 1046 N N . ALA A 1 132 ? 26.618 3.457 -4.983 1.00 52.91 132 ALA A N 1
ATOM 1047 C CA . ALA A 1 132 ? 26.983 4.413 -3.950 1.00 52.91 132 ALA A CA 1
ATOM 1048 C C . ALA A 1 132 ? 25.797 4.551 -2.992 1.00 52.91 132 ALA A C 1
ATOM 1050 O O . ALA A 1 132 ? 24.708 4.923 -3.433 1.00 52.91 132 ALA A O 1
ATOM 1051 N N . SER A 1 133 ? 25.995 4.222 -1.713 1.00 60.91 133 SER A N 1
ATOM 1052 C CA . SER A 1 133 ? 24.996 4.536 -0.699 1.00 60.91 133 SER A CA 1
ATOM 1053 C C . SER A 1 133 ? 24.762 6.035 -0.781 1.00 60.91 133 SER A C 1
ATOM 1055 O O . SER A 1 133 ? 25.723 6.804 -0.634 1.00 60.91 133 SER A O 1
ATOM 1057 N N . ARG A 1 134 ? 23.523 6.473 -1.024 1.00 70.06 134 ARG A N 1
ATOM 1058 C CA . ARG A 1 134 ? 23.156 7.861 -0.739 1.00 70.06 134 ARG A CA 1
ATOM 1059 C C . ARG A 1 134 ? 23.665 8.200 0.652 1.00 70.06 134 ARG A C 1
ATOM 1061 O O . ARG A 1 134 ? 23.739 7.327 1.517 1.00 70.06 134 ARG A O 1
ATOM 1068 N N . ASP A 1 135 ? 24.031 9.459 0.848 1.00 82.88 135 ASP A N 1
ATOM 1069 C CA . ASP A 1 135 ? 24.543 9.928 2.126 1.00 82.88 135 ASP A CA 1
ATOM 1070 C C . ASP A 1 135 ? 23.512 9.640 3.236 1.00 82.88 135 ASP A C 1
ATOM 1072 O O . ASP A 1 135 ? 22.520 10.355 3.405 1.00 82.88 135 ASP A O 1
ATOM 1076 N N . GLN A 1 136 ? 23.720 8.529 3.953 1.00 82.88 136 GLN A N 1
ATOM 1077 C CA . GLN A 1 136 ? 22.832 8.062 5.014 1.00 82.88 136 GLN A CA 1
ATOM 1078 C C . GLN A 1 136 ? 22.765 9.094 6.130 1.00 82.88 136 GLN A C 1
ATOM 1080 O O . GLN A 1 136 ? 21.706 9.276 6.725 1.00 82.88 136 GLN A O 1
ATOM 1085 N N . LYS A 1 137 ? 23.869 9.813 6.359 1.00 86.69 137 LYS A N 1
ATOM 1086 C CA . LYS A 1 137 ? 23.938 10.892 7.332 1.00 86.69 137 LYS A CA 1
ATOM 1087 C C . LYS A 1 137 ? 23.040 12.048 6.900 1.00 86.69 137 LYS A C 1
ATOM 1089 O O . LYS A 1 137 ? 22.210 12.474 7.693 1.00 86.69 137 LYS A O 1
ATOM 1094 N N . ALA A 1 138 ? 23.108 12.475 5.638 1.00 89.44 138 ALA A N 1
ATOM 1095 C CA . ALA A 1 138 ? 22.200 13.502 5.119 1.00 89.44 138 ALA A CA 1
ATOM 1096 C C . ALA A 1 138 ? 20.722 13.067 5.197 1.00 89.44 138 ALA A C 1
ATOM 1098 O O . ALA A 1 138 ? 19.854 13.856 5.567 1.00 89.44 138 ALA A O 1
ATOM 1099 N N . CYS A 1 139 ? 20.418 11.798 4.895 1.00 88.12 139 CYS A N 1
ATOM 1100 C CA . CYS A 1 139 ? 19.063 11.259 5.040 1.00 88.12 139 CYS A CA 1
ATOM 1101 C C . CYS A 1 139 ? 18.587 11.290 6.501 1.00 88.12 139 CYS A C 1
ATOM 1103 O O . CYS A 1 139 ? 17.460 11.709 6.777 1.00 88.12 139 CYS A O 1
ATOM 1105 N N . GLN A 1 140 ? 19.444 10.869 7.431 1.00 88.62 140 GLN A N 1
ATOM 1106 C CA . GLN A 1 140 ? 19.158 10.883 8.860 1.00 88.62 140 GLN A CA 1
ATOM 1107 C C . GLN A 1 140 ? 18.953 12.305 9.380 1.00 88.62 140 GLN A C 1
ATOM 1109 O O . GLN A 1 140 ? 18.023 12.533 10.147 1.00 88.62 140 GLN A O 1
ATOM 1114 N N . GLU A 1 141 ? 19.771 13.264 8.944 1.00 92.56 141 GLU A N 1
ATOM 1115 C CA . GLU A 1 141 ? 19.644 14.677 9.309 1.00 92.56 141 GLU A CA 1
ATOM 1116 C C . GLU A 1 141 ? 18.298 15.258 8.856 1.00 92.56 141 GLU A C 1
ATOM 1118 O O . GLU A 1 141 ? 17.619 15.908 9.650 1.00 92.56 141 GLU A O 1
ATOM 1123 N N . ILE A 1 142 ? 17.857 14.966 7.626 1.00 92.56 142 ILE A N 1
ATOM 1124 C CA . ILE A 1 142 ? 16.543 15.401 7.121 1.00 92.56 142 ILE A CA 1
ATOM 1125 C C . ILE A 1 142 ? 15.407 14.832 7.982 1.00 92.56 142 ILE A C 1
ATOM 1127 O O . ILE A 1 142 ? 14.513 15.574 8.392 1.00 92.56 142 ILE A O 1
ATOM 1131 N N . ILE A 1 143 ? 15.441 13.526 8.268 1.00 91.62 143 ILE A N 1
ATOM 1132 C CA . ILE A 1 143 ? 14.410 12.863 9.080 1.00 91.62 143 ILE A CA 1
ATOM 1133 C C . ILE A 1 143 ? 14.412 13.426 10.503 1.00 91.62 143 ILE A C 1
ATOM 1135 O O . ILE A 1 143 ? 13.355 13.747 11.039 1.00 91.62 143 ILE A O 1
ATOM 1139 N N . LEU A 1 144 ? 15.590 13.574 11.109 1.00 94.00 144 LEU A N 1
ATOM 1140 C CA . LEU A 1 144 ? 15.736 14.065 12.472 1.00 94.00 144 LEU A CA 1
ATOM 1141 C C . LEU A 1 144 ? 15.240 15.505 12.614 1.00 94.00 144 LEU A C 1
ATOM 1143 O O . LEU A 1 144 ? 14.563 15.809 13.591 1.00 94.00 144 LEU A O 1
ATOM 1147 N N . ASN A 1 145 ? 15.539 16.379 11.652 1.00 95.44 145 ASN A N 1
ATOM 1148 C CA . ASN A 1 145 ? 15.064 17.763 11.676 1.00 95.44 145 ASN A CA 1
ATOM 1149 C C . ASN A 1 145 ? 13.534 17.822 11.641 1.00 95.44 145 ASN A C 1
ATOM 1151 O O . ASN A 1 145 ? 12.931 18.462 12.496 1.00 95.44 145 ASN A O 1
ATOM 1155 N N . PHE A 1 146 ? 12.904 17.063 10.740 1.00 94.88 146 PHE A N 1
ATOM 1156 C CA . PHE A 1 146 ? 11.446 16.952 10.703 1.00 94.88 146 PHE A CA 1
ATOM 1157 C C . PHE A 1 146 ? 10.860 16.415 12.023 1.00 94.88 146 PHE A C 1
ATOM 1159 O O . PHE A 1 146 ? 9.839 16.908 12.503 1.00 94.88 146 PHE A O 1
ATOM 1166 N N . LEU A 1 147 ? 11.495 15.408 12.632 1.00 94.69 147 LEU A N 1
ATOM 1167 C CA . LEU A 1 147 ? 11.018 14.823 13.888 1.00 94.69 147 LEU A CA 1
ATOM 1168 C C . LEU A 1 147 ? 11.165 15.769 15.082 1.00 94.69 147 LEU A C 1
ATOM 1170 O O . LEU A 1 147 ? 10.315 15.729 15.964 1.00 94.69 147 LEU A O 1
ATOM 1174 N N . LYS A 1 148 ? 12.185 16.633 15.101 1.00 95.50 148 LYS A N 1
ATOM 1175 C CA . LYS A 1 148 ? 12.328 17.682 16.123 1.00 95.50 148 LYS A CA 1
ATOM 1176 C C . LYS A 1 148 ? 11.193 18.701 16.045 1.00 95.50 148 LYS A C 1
ATOM 1178 O O . LYS A 1 148 ? 10.616 19.047 17.071 1.00 95.50 148 LYS A O 1
ATOM 1183 N N . ASP A 1 149 ? 10.818 19.123 14.839 1.00 96.06 149 ASP A N 1
ATOM 1184 C CA . ASP A 1 149 ? 9.676 20.030 14.650 1.00 96.06 149 ASP A CA 1
ATOM 1185 C C . ASP A 1 149 ? 8.359 19.377 15.114 1.00 96.06 149 ASP A C 1
ATOM 1187 O O . ASP A 1 149 ? 7.502 20.017 15.737 1.00 96.06 149 ASP A O 1
ATOM 1191 N N . LEU A 1 150 ? 8.210 18.074 14.846 1.00 94.69 150 LEU A N 1
ATOM 1192 C CA . LEU A 1 150 ? 7.075 17.284 15.319 1.00 94.69 150 LEU A CA 1
ATOM 1193 C C . LEU A 1 150 ? 7.060 17.163 16.849 1.00 94.69 150 LEU A C 1
ATOM 1195 O O . LEU A 1 150 ? 6.005 17.341 17.451 1.00 94.69 150 LEU A O 1
ATOM 1199 N N . GLU A 1 151 ? 8.201 16.882 17.477 1.00 95.56 151 GLU A N 1
ATOM 1200 C CA . GLU A 1 151 ? 8.345 16.786 18.934 1.00 95.56 151 GLU A CA 1
ATOM 1201 C C . GLU A 1 151 ? 7.922 18.077 19.628 1.00 95.56 151 GLU A C 1
ATOM 1203 O O . GLU A 1 151 ? 7.072 18.024 20.514 1.00 95.56 151 GLU A O 1
ATOM 1208 N N . VAL A 1 152 ? 8.400 19.232 19.151 1.00 96.75 152 VAL A N 1
ATOM 1209 C CA . VAL A 1 152 ? 7.987 20.547 19.668 1.00 96.75 152 VAL A CA 1
ATOM 1210 C C . VAL A 1 152 ? 6.468 20.720 19.575 1.00 96.75 152 VAL A C 1
ATOM 1212 O O . VAL A 1 152 ? 5.827 21.137 20.540 1.00 96.75 152 VAL A O 1
ATOM 1215 N N . SER A 1 153 ? 5.863 20.360 18.439 1.00 96.44 153 SER A N 1
ATOM 1216 C CA . SER A 1 153 ? 4.407 20.468 18.260 1.00 96.44 153 SER A CA 1
ATOM 1217 C C . SER A 1 153 ? 3.621 19.536 19.191 1.00 96.44 153 SER A C 1
ATOM 1219 O O . SER A 1 153 ? 2.559 19.913 19.698 1.00 96.44 153 SER A O 1
ATOM 1221 N N . VAL A 1 154 ? 4.116 18.316 19.415 1.00 95.44 154 VAL A N 1
ATOM 1222 C CA . VAL A 1 154 ? 3.479 17.318 20.288 1.00 95.44 154 VAL A CA 1
ATOM 1223 C C . VAL A 1 154 ? 3.604 17.720 21.755 1.00 95.44 154 VAL A C 1
ATOM 1225 O O . VAL A 1 154 ? 2.611 17.652 22.482 1.00 95.44 154 VAL A O 1
ATOM 1228 N N . GLU A 1 155 ? 4.768 18.214 22.175 1.00 96.44 155 GLU A N 1
ATOM 1229 C CA . GLU A 1 155 ? 4.985 18.730 23.524 1.00 96.44 155 GLU A CA 1
ATOM 1230 C C . GLU A 1 155 ? 4.059 19.918 23.808 1.00 96.44 155 GLU A C 1
ATOM 1232 O O . GLU A 1 155 ? 3.337 19.909 24.803 1.00 96.44 155 GLU A O 1
ATOM 1237 N N . GLN A 1 156 ? 3.980 20.890 22.894 1.00 97.06 156 GLN A N 1
ATOM 1238 C CA . GLN A 1 156 ? 3.095 22.051 23.040 1.00 97.06 156 GLN A CA 1
ATOM 1239 C C . GLN A 1 156 ? 1.609 21.669 23.095 1.00 97.06 156 GLN A C 1
ATOM 1241 O O . GLN A 1 156 ? 0.847 22.244 23.870 1.00 97.06 156 GLN A O 1
ATOM 1246 N N . SER A 1 157 ? 1.183 20.703 22.277 1.00 96.31 157 SER A N 1
ATOM 1247 C CA . SER A 1 157 ? -0.236 20.338 22.156 1.00 96.31 157 SER A CA 1
ATOM 1248 C C . SER A 1 157 ? -0.710 19.377 23.247 1.00 96.31 157 SER A C 1
ATOM 1250 O O . SER A 1 157 ? -1.890 19.379 23.607 1.00 96.31 157 SER A O 1
ATOM 1252 N N . PHE A 1 158 ? 0.179 18.516 23.748 1.00 95.56 158 PHE A N 1
ATOM 1253 C CA . PHE A 1 158 ? -0.201 17.393 24.607 1.00 95.56 158 PHE A CA 1
ATOM 1254 C C . PHE A 1 158 ? 0.607 17.282 25.903 1.00 95.56 158 PHE A C 1
ATOM 1256 O O . PHE A 1 158 ? 0.195 16.520 26.777 1.00 95.56 158 PHE A O 1
ATOM 1263 N N . GLY A 1 159 ? 1.707 18.023 26.056 1.00 95.50 159 GLY A N 1
ATOM 1264 C CA . GLY A 1 159 ? 2.609 17.923 27.207 1.00 95.50 159 GLY A CA 1
ATOM 1265 C C . GLY A 1 159 ? 3.364 16.594 27.256 1.00 95.50 159 GLY A C 1
ATOM 1266 O O . GLY A 1 159 ? 3.576 16.051 28.339 1.00 95.50 159 GLY A O 1
ATOM 1267 N N . VAL A 1 160 ? 3.686 16.022 26.090 1.00 93.56 160 VAL A N 1
ATOM 1268 C CA . VAL A 1 160 ? 4.313 14.700 25.954 1.00 93.56 160 VAL A CA 1
ATOM 1269 C C . VAL A 1 160 ? 5.524 14.790 25.034 1.00 93.56 160 VAL A C 1
ATOM 1271 O O . VAL A 1 160 ? 5.432 15.377 23.961 1.00 93.56 160 VAL A O 1
ATOM 1274 N N . LEU A 1 161 ? 6.629 14.167 25.441 1.00 92.12 161 LEU A N 1
ATOM 1275 C CA . LEU A 1 161 ? 7.819 13.979 24.610 1.00 92.12 161 LEU A CA 1
ATOM 1276 C C . LEU A 1 161 ? 7.716 12.670 23.818 1.00 92.12 161 LEU A C 1
ATOM 1278 O O . LEU A 1 161 ? 7.148 11.686 24.300 1.00 92.12 161 LEU A O 1
ATOM 1282 N N . ILE A 1 162 ? 8.276 12.656 22.610 1.00 90.00 162 ILE A N 1
ATOM 1283 C CA . ILE A 1 162 ? 8.313 11.483 21.725 1.00 90.00 162 ILE A CA 1
ATOM 1284 C C . ILE A 1 162 ? 9.761 11.111 21.403 1.00 90.00 162 ILE A C 1
ATOM 1286 O O . ILE A 1 162 ? 10.647 11.958 21.405 1.00 90.00 162 ILE A O 1
ATOM 1290 N N . GLU A 1 163 ? 10.025 9.840 21.105 1.00 88.00 163 GL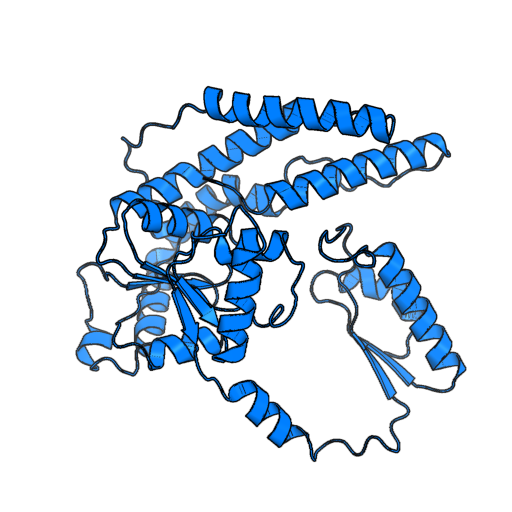U A N 1
ATOM 1291 C CA . GLU A 1 163 ? 11.392 9.339 20.912 1.00 88.00 163 GLU A CA 1
ATOM 1292 C C . GLU A 1 163 ? 11.936 9.649 19.504 1.00 88.00 163 GLU A C 1
ATOM 1294 O O . GLU A 1 163 ? 12.053 8.774 18.644 1.00 88.00 163 GLU A O 1
ATOM 1299 N N . THR A 1 164 ? 12.301 10.905 19.243 1.00 89.81 164 THR A N 1
ATOM 1300 C CA . THR A 1 164 ? 12.720 11.359 17.903 1.00 89.81 164 THR A CA 1
ATOM 1301 C C . THR A 1 164 ? 13.988 10.680 17.388 1.00 89.81 164 THR A C 1
ATOM 1303 O O . THR A 1 164 ? 14.036 10.259 16.232 1.00 89.81 164 THR A O 1
ATOM 1306 N N . ALA A 1 165 ? 15.011 10.524 18.231 1.00 87.75 165 ALA A N 1
ATOM 1307 C CA . ALA A 1 165 ? 16.292 9.941 17.828 1.00 87.75 165 ALA A CA 1
ATOM 1308 C C . ALA A 1 165 ? 16.166 8.464 17.418 1.00 87.75 165 ALA A C 1
ATOM 1310 O O . ALA A 1 165 ? 16.713 8.060 16.388 1.00 87.75 165 ALA A O 1
ATOM 1311 N N . ALA A 1 166 ? 15.413 7.673 18.192 1.00 83.56 166 ALA A N 1
ATOM 1312 C CA . ALA A 1 166 ? 15.176 6.263 17.900 1.00 83.56 166 ALA A CA 1
ATOM 1313 C C . ALA A 1 166 ? 14.383 6.099 16.597 1.00 83.56 166 ALA A C 1
ATOM 1315 O O . ALA A 1 166 ? 14.774 5.310 15.738 1.00 83.56 166 ALA A O 1
ATOM 1316 N N . VAL A 1 167 ? 13.332 6.906 16.404 1.00 85.19 167 VAL A N 1
ATOM 1317 C CA . VAL A 1 167 ? 12.544 6.918 15.163 1.00 85.19 167 VAL A CA 1
ATOM 1318 C C . VAL A 1 167 ? 13.394 7.336 13.959 1.00 85.19 167 VAL A C 1
ATOM 1320 O O . VAL A 1 167 ? 13.286 6.722 12.899 1.00 85.19 167 VAL A O 1
ATOM 1323 N N . ALA A 1 168 ? 14.272 8.333 14.102 1.00 88.25 168 ALA A N 1
ATOM 1324 C CA . ALA A 1 168 ? 15.150 8.777 13.020 1.00 88.25 168 ALA A CA 1
ATOM 1325 C C . ALA A 1 168 ? 16.143 7.689 12.591 1.00 88.25 168 ALA A C 1
ATOM 1327 O O . ALA A 1 168 ? 16.288 7.417 11.396 1.00 88.25 168 ALA A O 1
ATOM 1328 N N . ALA A 1 169 ? 16.821 7.067 13.562 1.00 83.56 169 ALA A N 1
ATOM 1329 C CA . ALA A 1 169 ? 17.778 5.992 13.312 1.00 83.56 169 ALA A CA 1
ATOM 1330 C C . ALA A 1 169 ? 17.094 4.806 12.625 1.00 83.56 169 ALA A C 1
ATOM 1332 O O . ALA A 1 169 ? 17.549 4.345 11.578 1.00 83.56 169 ALA A O 1
ATOM 1333 N N . ALA A 1 170 ? 15.941 4.412 13.166 1.00 82.25 170 ALA A N 1
ATOM 1334 C CA . ALA A 1 170 ? 15.085 3.392 12.604 1.00 82.25 170 ALA A CA 1
ATOM 1335 C C . ALA A 1 170 ? 14.773 3.688 11.120 1.00 82.25 170 ALA A C 1
ATOM 1337 O O . ALA A 1 170 ? 15.143 2.946 10.201 1.00 82.25 170 ALA A O 1
ATOM 1338 N N . TRP A 1 171 ? 14.152 4.828 10.840 1.00 85.75 171 TRP A N 1
ATOM 1339 C CA . TRP A 1 171 ? 13.706 5.116 9.482 1.00 85.75 171 TRP A CA 1
ATOM 1340 C C . TRP A 1 171 ? 14.847 5.279 8.473 1.00 85.75 171 TRP A C 1
ATOM 1342 O O . TRP A 1 171 ? 14.694 4.925 7.301 1.00 85.75 171 TRP A O 1
ATOM 1352 N N . THR A 1 172 ? 16.011 5.733 8.934 1.00 86.81 172 THR A N 1
ATOM 1353 C CA . THR A 1 172 ? 17.235 5.776 8.126 1.00 86.81 172 THR A CA 1
ATOM 1354 C C . THR A 1 172 ? 17.674 4.370 7.714 1.00 86.81 172 THR A C 1
ATOM 1356 O O . THR A 1 172 ? 17.897 4.124 6.528 1.00 86.81 172 THR A O 1
ATOM 1359 N N . GLU A 1 173 ? 17.730 3.422 8.653 1.00 82.31 173 GLU A N 1
ATOM 1360 C CA . GLU A 1 173 ? 18.082 2.023 8.373 1.00 82.31 173 GLU A CA 1
ATOM 1361 C C . GLU A 1 173 ? 17.081 1.362 7.412 1.00 82.31 173 GLU A C 1
ATOM 1363 O O . GLU A 1 173 ? 17.460 0.638 6.481 1.00 82.31 173 GLU A O 1
ATOM 1368 N N . ARG A 1 174 ? 15.787 1.651 7.586 1.00 83.81 174 ARG A N 1
ATOM 1369 C CA . ARG A 1 174 ? 14.733 1.150 6.697 1.00 83.81 174 ARG A CA 1
ATOM 1370 C C . ARG A 1 174 ? 14.924 1.642 5.263 1.00 83.81 174 ARG A C 1
ATOM 1372 O O . ARG A 1 174 ? 14.835 0.848 4.325 1.00 83.81 174 ARG A O 1
ATOM 1379 N N . LEU A 1 175 ? 15.205 2.931 5.075 1.00 86.00 175 LEU A N 1
ATOM 1380 C CA . LEU A 1 175 ? 15.476 3.482 3.747 1.00 86.00 175 LEU A CA 1
ATOM 1381 C C . LEU A 1 175 ? 16.772 2.911 3.160 1.00 86.00 175 LEU A C 1
ATOM 1383 O O . LEU A 1 175 ? 16.775 2.517 1.997 1.00 86.00 175 LEU A O 1
ATOM 1387 N N . ALA A 1 176 ? 17.830 2.768 3.958 1.00 83.00 176 ALA A N 1
ATOM 1388 C CA . ALA A 1 176 ? 19.064 2.116 3.521 1.00 83.00 176 ALA A CA 1
ATOM 1389 C C . ALA A 1 176 ? 18.821 0.672 3.038 1.00 83.00 176 ALA A C 1
ATOM 1391 O O . ALA A 1 176 ? 19.408 0.231 2.054 1.00 83.00 176 ALA A O 1
ATOM 1392 N N . SER A 1 177 ? 17.896 -0.054 3.672 1.00 79.62 177 SER A N 1
ATOM 1393 C CA . SER A 1 177 ? 17.531 -1.422 3.276 1.00 79.62 177 SER A CA 1
ATOM 1394 C C . SER A 1 177 ? 16.755 -1.492 1.952 1.00 79.62 177 SER A C 1
ATOM 1396 O O . SER A 1 177 ? 16.868 -2.475 1.217 1.00 79.62 177 SER A O 1
ATOM 1398 N N . LEU A 1 178 ? 15.969 -0.461 1.626 1.00 84.38 178 LEU A N 1
ATOM 1399 C CA . LEU A 1 178 ? 15.186 -0.382 0.384 1.00 84.38 178 LEU A CA 1
ATOM 1400 C C . LEU A 1 178 ? 15.988 0.184 -0.798 1.00 84.38 178 LEU A C 1
ATOM 1402 O O . LEU A 1 178 ? 15.627 -0.040 -1.956 1.00 84.38 178 LEU A O 1
ATOM 1406 N N . GLU A 1 179 ? 17.080 0.896 -0.532 1.00 86.06 179 GLU A N 1
ATOM 1407 C CA . GLU A 1 179 ? 17.900 1.551 -1.552 1.00 86.06 179 GLU A CA 1
ATOM 1408 C C . GLU A 1 179 ? 18.445 0.583 -2.624 1.00 86.06 179 GLU A C 1
ATOM 1410 O O . GLU A 1 179 ? 18.268 0.876 -3.810 1.00 86.06 179 GLU A O 1
ATOM 1415 N N . PRO A 1 180 ? 18.994 -0.606 -2.292 1.00 83.25 180 PRO A N 1
ATOM 1416 C CA . PRO A 1 180 ? 19.447 -1.562 -3.306 1.00 83.25 180 PRO A CA 1
ATOM 1417 C C . PRO A 1 180 ? 18.328 -2.062 -4.228 1.00 83.25 180 PRO A C 1
ATOM 1419 O O . PRO A 1 180 ? 18.574 -2.366 -5.397 1.00 83.25 180 PRO A O 1
ATOM 1422 N N . VAL A 1 181 ? 17.095 -2.156 -3.718 1.00 85.81 181 VAL A N 1
ATOM 1423 C CA . VAL A 1 181 ? 15.914 -2.562 -4.500 1.00 85.81 181 VAL A CA 1
ATOM 1424 C C . VAL A 1 181 ? 15.572 -1.471 -5.511 1.00 85.81 181 VAL A C 1
ATOM 1426 O O . VAL A 1 181 ? 15.391 -1.758 -6.695 1.00 85.81 181 VAL A O 1
ATOM 1429 N N . TYR A 1 182 ? 15.528 -0.224 -5.042 1.00 90.44 182 TYR A N 1
ATOM 1430 C CA . TYR A 1 182 ? 15.276 0.950 -5.869 1.00 90.44 182 TYR A CA 1
ATOM 1431 C C . TYR A 1 182 ? 16.352 1.124 -6.957 1.00 90.44 182 TYR A C 1
ATOM 1433 O O . TYR A 1 182 ? 16.016 1.219 -8.137 1.00 90.44 182 TYR A O 1
ATOM 1441 N N . GLU A 1 183 ? 17.640 1.085 -6.602 1.00 87.56 183 GLU A N 1
ATOM 1442 C CA . GLU A 1 183 ? 18.740 1.235 -7.567 1.00 87.56 183 GLU A CA 1
ATOM 1443 C C . GLU A 1 183 ? 18.790 0.064 -8.554 1.00 87.56 183 GLU A C 1
ATOM 1445 O O . GLU A 1 183 ? 18.967 0.263 -9.757 1.00 87.56 183 GLU A O 1
ATOM 1450 N N . GLY A 1 184 ? 18.566 -1.164 -8.074 1.00 86.44 184 GLY A N 1
ATOM 1451 C CA . GLY A 1 184 ? 18.501 -2.349 -8.925 1.00 86.44 184 GLY A CA 1
ATOM 1452 C C . GLY A 1 184 ? 17.363 -2.280 -9.946 1.00 86.44 184 GLY A C 1
ATOM 1453 O O . GLY A 1 184 ? 17.547 -2.684 -11.096 1.00 86.44 184 GLY A O 1
ATOM 1454 N N . ALA A 1 185 ? 16.204 -1.742 -9.556 1.00 90.38 185 ALA A N 1
ATOM 1455 C CA . ALA A 1 185 ? 15.108 -1.475 -10.480 1.00 90.38 185 ALA A CA 1
ATOM 1456 C C . ALA A 1 185 ? 15.480 -0.378 -11.482 1.00 90.38 185 ALA A C 1
ATOM 1458 O O . ALA A 1 185 ? 15.352 -0.607 -12.684 1.00 90.38 185 ALA A O 1
ATOM 1459 N N . ARG A 1 186 ? 16.022 0.756 -11.017 1.00 91.81 186 ARG A N 1
ATOM 1460 C CA . ARG A 1 186 ? 16.440 1.873 -11.878 1.00 91.81 186 ARG A CA 1
ATOM 1461 C C . ARG A 1 186 ? 17.431 1.434 -12.960 1.00 91.81 186 ARG A C 1
ATOM 1463 O O . ARG A 1 186 ? 17.247 1.751 -14.127 1.00 91.81 186 ARG A O 1
ATOM 1470 N N . GLN A 1 187 ? 18.435 0.633 -12.599 1.00 88.94 187 GLN A N 1
ATOM 1471 C CA . GLN A 1 187 ? 19.477 0.156 -13.522 1.00 88.94 187 GLN A CA 1
ATOM 1472 C C . GLN A 1 187 ? 18.988 -0.880 -14.547 1.00 88.94 187 GLN A C 1
ATOM 1474 O O . GLN A 1 187 ? 19.556 -0.991 -15.630 1.00 88.94 187 GLN A O 1
ATOM 1479 N N . LYS A 1 188 ? 17.962 -1.674 -14.216 1.00 87.81 188 LYS A N 1
ATOM 1480 C CA . LYS A 1 188 ? 17.413 -2.725 -15.101 1.00 87.81 188 LYS A CA 1
ATOM 1481 C C . LYS A 1 188 ? 16.307 -2.228 -16.028 1.00 87.81 188 LYS A C 1
ATOM 1483 O O . LYS A 1 188 ? 15.749 -3.017 -16.791 1.00 87.81 188 LYS A O 1
ATOM 1488 N N . THR A 1 189 ? 15.987 -0.948 -15.931 1.00 91.50 189 THR A N 1
ATOM 1489 C CA . THR A 1 189 ? 14.820 -0.323 -16.539 1.00 91.50 189 THR A CA 1
ATOM 1490 C C . THR A 1 189 ? 15.246 0.733 -17.549 1.00 91.50 189 THR A C 1
ATOM 1492 O O . THR A 1 189 ? 16.404 1.137 -17.597 1.00 91.50 189 THR A O 1
ATOM 1495 N N . ASN A 1 190 ? 14.314 1.150 -18.398 1.00 93.50 190 ASN A N 1
ATOM 1496 C CA . ASN A 1 190 ? 14.451 2.283 -19.303 1.00 93.50 190 ASN A CA 1
ATOM 1497 C C . ASN A 1 190 ? 13.054 2.796 -19.699 1.00 93.50 190 ASN A C 1
ATOM 1499 O O . ASN A 1 190 ? 12.040 2.241 -19.275 1.00 93.50 190 ASN A O 1
ATOM 1503 N N . ALA A 1 191 ? 13.005 3.800 -20.574 1.00 95.38 191 ALA A N 1
ATOM 1504 C CA . ALA A 1 191 ? 11.760 4.415 -21.031 1.00 95.38 191 ALA A CA 1
ATOM 1505 C C . ALA A 1 191 ? 10.804 3.494 -21.817 1.00 95.38 191 ALA A C 1
ATOM 1507 O O . ALA A 1 191 ? 9.633 3.817 -21.976 1.00 95.38 191 ALA A O 1
ATOM 1508 N N . GLN A 1 192 ? 11.270 2.344 -22.317 1.00 94.44 192 GLN A N 1
ATOM 1509 C CA . GLN A 1 192 ? 10.409 1.364 -22.997 1.00 94.44 192 GLN A CA 1
ATOM 1510 C C . GLN A 1 192 ? 9.781 0.361 -22.023 1.00 94.44 192 GLN A C 1
ATOM 1512 O O . GLN A 1 192 ? 8.942 -0.450 -22.416 1.00 94.44 192 GLN A O 1
ATOM 1517 N N . PHE A 1 193 ? 10.209 0.375 -20.761 1.00 95.94 193 PHE A N 1
ATOM 1518 C CA . PHE A 1 193 ? 9.758 -0.579 -19.768 1.00 95.94 193 PHE A CA 1
ATOM 1519 C C . PHE A 1 193 ? 8.371 -0.219 -19.234 1.00 95.94 193 PHE A C 1
ATOM 1521 O O . PHE A 1 193 ? 8.036 0.951 -19.053 1.00 95.94 193 PHE A O 1
ATOM 1528 N N . GLN A 1 194 ? 7.582 -1.244 -18.930 1.00 96.75 194 GLN A N 1
ATOM 1529 C CA . GLN A 1 194 ? 6.227 -1.112 -18.417 1.00 96.75 194 GLN A CA 1
ATOM 1530 C C . GLN A 1 194 ? 6.051 -1.927 -17.140 1.00 96.75 194 GLN A C 1
ATOM 1532 O O . GLN A 1 194 ? 6.409 -3.103 -17.072 1.00 96.75 194 GLN A O 1
ATOM 1537 N N . TYR A 1 195 ? 5.438 -1.318 -16.137 1.00 96.88 195 TYR A N 1
ATOM 1538 C CA . TYR A 1 195 ? 5.081 -1.954 -14.882 1.00 96.88 195 TYR A CA 1
ATOM 1539 C C . TYR A 1 195 ? 3.570 -1.908 -14.703 1.00 96.88 195 TYR A C 1
ATOM 1541 O O . TYR A 1 195 ? 2.968 -0.844 -14.770 1.00 96.88 195 TYR A O 1
ATOM 1549 N N . LEU A 1 196 ? 2.963 -3.055 -14.418 1.00 97.06 196 LEU A N 1
ATOM 1550 C CA . LEU A 1 196 ? 1.580 -3.156 -13.970 1.00 97.06 196 LEU A CA 1
ATOM 1551 C C . LEU A 1 196 ? 1.572 -3.533 -12.495 1.00 97.06 196 LEU A C 1
ATOM 1553 O O . LEU A 1 196 ? 1.892 -4.671 -12.127 1.00 97.06 196 LEU A O 1
ATOM 1557 N N . VAL A 1 197 ? 1.221 -2.570 -11.650 1.00 95.44 197 VAL A N 1
ATOM 1558 C CA . VAL A 1 197 ? 1.441 -2.655 -10.207 1.00 95.44 197 VAL A CA 1
ATOM 1559 C C . VAL A 1 197 ? 0.135 -2.632 -9.428 1.00 95.44 197 VAL A C 1
ATOM 1561 O O . VAL A 1 197 ? -0.846 -1.992 -9.795 1.00 95.44 197 VAL A O 1
ATOM 1564 N N . ALA A 1 198 ? 0.137 -3.412 -8.357 1.00 92.50 198 ALA A N 1
ATOM 1565 C CA . ALA A 1 198 ? -0.942 -3.581 -7.403 1.00 92.50 198 ALA A CA 1
ATOM 1566 C C . ALA A 1 198 ? -0.313 -3.747 -6.013 1.00 92.50 198 ALA A C 1
ATOM 1568 O O . ALA A 1 198 ? 0.828 -4.193 -5.898 1.00 92.50 198 ALA A O 1
ATOM 1569 N N . ALA A 1 199 ? -1.071 -3.455 -4.964 1.00 85.56 199 ALA A N 1
ATOM 1570 C CA . ALA A 1 199 ? -0.649 -3.412 -3.577 1.00 85.56 199 ALA A CA 1
ATOM 1571 C C . ALA A 1 199 ? 0.522 -2.440 -3.391 1.00 85.56 199 ALA A C 1
ATOM 1573 O O . ALA A 1 199 ? 1.565 -2.801 -2.846 1.00 85.56 199 ALA A O 1
ATOM 1574 N N . MET A 1 200 ? 0.328 -1.189 -3.825 1.00 87.81 200 MET A N 1
ATOM 1575 C CA . MET A 1 200 ? 1.298 -0.095 -3.645 1.00 87.81 200 MET A CA 1
ATOM 1576 C C . MET A 1 200 ? 1.577 0.215 -2.164 1.00 87.81 200 MET A C 1
ATOM 1578 O O . MET A 1 200 ? 2.563 0.875 -1.843 1.00 87.81 200 MET A O 1
ATOM 1582 N N . GLY A 1 201 ? 0.755 -0.370 -1.282 1.00 84.31 201 GLY A N 1
ATOM 1583 C CA . GLY A 1 201 ? 0.966 -0.606 0.146 1.00 84.31 201 GLY A CA 1
ATOM 1584 C C . GLY A 1 201 ? 2.249 -1.370 0.535 1.00 84.31 201 GLY A C 1
ATOM 1585 O O . GLY A 1 201 ? 2.623 -1.374 1.702 1.00 84.31 201 GLY A O 1
ATOM 1586 N N . ASN A 1 202 ? 2.941 -2.020 -0.404 1.00 86.25 202 ASN A N 1
ATOM 1587 C CA . ASN A 1 202 ? 4.162 -2.781 -0.133 1.00 86.25 202 ASN A CA 1
ATOM 1588 C C . ASN A 1 202 ? 5.432 -1.960 -0.437 1.00 86.25 202 ASN A C 1
ATOM 1590 O O . ASN A 1 202 ? 5.652 -1.557 -1.582 1.00 86.25 202 ASN A O 1
ATOM 1594 N N . SER A 1 203 ? 6.311 -1.781 0.559 1.00 86.19 203 SER A N 1
ATOM 1595 C CA . SER A 1 203 ? 7.534 -0.970 0.423 1.00 86.19 203 SER A CA 1
ATOM 1596 C C . SER A 1 203 ? 8.489 -1.448 -0.678 1.00 86.19 203 SER A C 1
ATOM 1598 O O . SER A 1 203 ? 9.092 -0.613 -1.350 1.00 86.19 203 SER A O 1
ATOM 1600 N N . PHE A 1 204 ? 8.610 -2.757 -0.927 1.00 86.19 204 PHE A N 1
ATOM 1601 C CA . PHE A 1 204 ? 9.480 -3.267 -1.994 1.00 86.19 204 PHE A CA 1
ATOM 1602 C C . PHE A 1 204 ? 8.903 -2.999 -3.384 1.00 86.19 204 PHE A C 1
ATOM 1604 O O . PHE A 1 204 ? 9.632 -2.556 -4.270 1.00 86.19 204 PHE A O 1
ATOM 1611 N N . ILE A 1 205 ? 7.598 -3.228 -3.577 1.00 90.06 205 ILE A N 1
ATOM 1612 C CA . ILE A 1 205 ? 6.916 -2.885 -4.837 1.00 90.06 205 ILE A CA 1
ATOM 1613 C C . ILE A 1 205 ? 7.077 -1.393 -5.103 1.00 90.06 205 ILE A C 1
ATOM 1615 O O . ILE A 1 205 ? 7.462 -1.010 -6.201 1.00 90.06 205 ILE A O 1
ATOM 1619 N N . ARG A 1 206 ? 6.868 -0.560 -4.079 1.00 91.81 206 ARG A N 1
ATOM 1620 C CA . ARG A 1 206 ? 7.052 0.886 -4.174 1.00 91.81 206 ARG A CA 1
ATOM 1621 C C . ARG A 1 206 ? 8.482 1.271 -4.553 1.00 91.81 206 ARG A C 1
ATOM 1623 O O . ARG A 1 206 ? 8.655 2.097 -5.442 1.00 91.81 206 ARG A O 1
ATOM 1630 N N . ALA A 1 207 ? 9.493 0.679 -3.917 1.00 90.75 207 ALA A N 1
ATOM 1631 C CA . ALA A 1 207 ? 10.896 0.936 -4.242 1.00 90.75 207 ALA A CA 1
ATOM 1632 C C . ALA A 1 207 ? 11.214 0.580 -5.704 1.00 90.75 207 ALA A C 1
ATOM 1634 O O . ALA A 1 207 ? 11.825 1.385 -6.405 1.00 90.75 207 ALA A O 1
ATOM 1635 N N . VAL A 1 208 ? 10.736 -0.576 -6.187 1.00 92.00 208 VAL A N 1
ATOM 1636 C CA . VAL A 1 208 ? 10.894 -0.978 -7.594 1.00 92.00 208 VAL A CA 1
ATOM 1637 C C . VAL A 1 208 ? 10.185 -0.011 -8.539 1.00 92.00 208 VAL A C 1
ATOM 1639 O O . VAL A 1 208 ? 10.789 0.442 -9.508 1.00 92.00 208 VAL A O 1
ATOM 1642 N N . SER A 1 209 ? 8.933 0.337 -8.249 1.00 94.50 209 SER A N 1
ATOM 1643 C CA . SER A 1 209 ? 8.148 1.269 -9.057 1.00 94.50 209 SER A CA 1
ATOM 1644 C C . SER A 1 209 ? 8.808 2.644 -9.162 1.00 94.50 209 SER A C 1
ATOM 1646 O O . SER A 1 209 ? 8.952 3.169 -10.261 1.00 94.50 209 SER A O 1
ATOM 1648 N N . LEU A 1 210 ? 9.265 3.209 -8.039 1.00 94.44 210 LEU A N 1
ATOM 1649 C CA . LEU A 1 210 ? 9.959 4.499 -8.019 1.00 94.44 210 LEU A CA 1
ATOM 1650 C C . LEU A 1 210 ? 11.271 4.450 -8.807 1.00 94.44 210 LEU A C 1
ATOM 1652 O O . LEU A 1 210 ? 11.548 5.361 -9.579 1.00 94.44 210 LEU A O 1
ATOM 1656 N N . GLY A 1 211 ? 12.052 3.374 -8.661 1.00 93.56 211 GLY A N 1
ATOM 1657 C CA . GLY A 1 211 ? 13.264 3.182 -9.459 1.00 93.56 211 GLY A CA 1
ATOM 1658 C C . GLY A 1 211 ? 12.956 3.110 -10.956 1.00 93.56 211 GLY A C 1
ATOM 1659 O O . GLY A 1 211 ? 13.695 3.663 -11.765 1.00 93.56 211 GLY A O 1
ATOM 1660 N N . GLY A 1 212 ? 11.839 2.478 -11.327 1.00 95.25 212 GLY A N 1
ATOM 1661 C CA . GLY A 1 212 ? 11.378 2.421 -12.709 1.00 95.25 212 GLY A CA 1
ATOM 1662 C C . GLY A 1 212 ? 10.964 3.783 -13.272 1.00 95.25 212 GLY A C 1
ATOM 1663 O O . GLY A 1 212 ? 11.415 4.135 -14.360 1.00 95.25 212 GLY A O 1
ATOM 1664 N N . ILE A 1 213 ? 10.173 4.559 -12.523 1.00 95.94 213 ILE A N 1
ATOM 1665 C CA . ILE A 1 213 ? 9.765 5.927 -12.901 1.00 95.94 213 ILE A CA 1
ATOM 1666 C C . ILE A 1 213 ? 10.993 6.810 -13.118 1.00 95.94 213 ILE A C 1
ATOM 1668 O O . ILE A 1 213 ? 11.095 7.472 -14.146 1.00 95.94 213 ILE A O 1
ATOM 1672 N N . ASP A 1 214 ? 11.963 6.766 -12.202 1.00 95.06 214 ASP A N 1
ATOM 1673 C CA . ASP A 1 214 ? 13.184 7.571 -12.308 1.00 95.06 214 ASP A CA 1
ATOM 1674 C C . ASP A 1 214 ? 14.070 7.155 -13.500 1.00 95.06 214 ASP A C 1
ATOM 1676 O O . ASP A 1 214 ? 14.872 7.952 -13.983 1.00 95.06 214 ASP A O 1
ATOM 1680 N N . ALA A 1 215 ? 13.916 5.926 -14.008 1.00 95.31 215 ALA A N 1
ATOM 1681 C CA . ALA A 1 215 ? 14.528 5.450 -15.254 1.00 95.31 215 ALA A CA 1
ATOM 1682 C C . ALA A 1 215 ? 13.669 5.728 -16.511 1.00 95.31 215 ALA A C 1
ATOM 1684 O O . ALA A 1 215 ? 14.014 5.280 -17.609 1.00 95.31 215 ALA A O 1
ATOM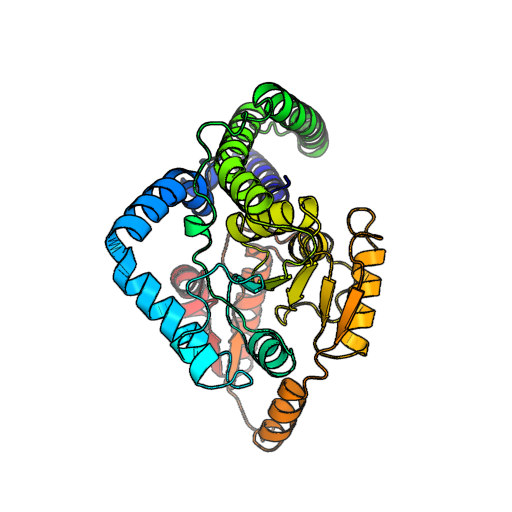 1685 N N . GLY A 1 216 ? 12.549 6.440 -16.358 1.00 97.06 216 GLY A N 1
ATOM 1686 C CA . GLY A 1 216 ? 11.630 6.835 -17.426 1.00 97.06 216 GLY A CA 1
ATOM 1687 C C . GLY A 1 216 ? 10.557 5.806 -17.788 1.00 97.06 216 GLY A C 1
ATOM 1688 O O . GLY A 1 216 ? 9.855 6.008 -18.774 1.00 97.06 216 GLY A O 1
ATOM 1689 N N . ALA A 1 217 ? 10.424 4.699 -17.052 1.00 97.38 217 ALA A N 1
ATOM 1690 C CA . ALA A 1 217 ? 9.427 3.676 -17.365 1.00 97.38 217 ALA A CA 1
ATOM 1691 C C . ALA A 1 217 ? 7.991 4.127 -17.094 1.00 97.38 217 ALA A C 1
ATOM 1693 O O . ALA A 1 217 ? 7.709 4.944 -16.214 1.00 97.38 217 ALA A O 1
ATOM 1694 N N . THR A 1 218 ? 7.056 3.486 -17.790 1.00 97.88 218 THR A N 1
ATOM 1695 C CA . THR A 1 218 ? 5.634 3.589 -17.473 1.00 97.88 218 THR A CA 1
ATOM 1696 C C . THR A 1 218 ? 5.308 2.661 -16.309 1.00 97.88 218 THR A C 1
ATOM 1698 O O . THR A 1 218 ? 5.470 1.444 -16.404 1.00 97.88 218 THR A O 1
ATOM 1701 N N . VAL A 1 219 ? 4.814 3.217 -15.210 1.00 97.69 219 VAL A N 1
ATOM 1702 C CA . VAL A 1 219 ? 4.303 2.479 -14.059 1.00 97.69 219 VAL A CA 1
ATOM 1703 C C . VAL A 1 219 ? 2.815 2.741 -13.922 1.00 97.69 219 VAL A C 1
ATOM 1705 O O . VAL A 1 219 ? 2.396 3.815 -13.495 1.00 97.69 219 VAL A O 1
ATOM 1708 N N . THR A 1 220 ? 2.020 1.728 -14.255 1.00 97.94 220 THR A N 1
ATOM 1709 C CA . THR A 1 220 ? 0.563 1.769 -14.227 1.00 97.94 220 THR A CA 1
ATOM 1710 C C . THR A 1 220 ? 0.029 1.088 -12.966 1.00 97.94 220 THR A C 1
ATOM 1712 O O . THR A 1 220 ? 0.089 -0.139 -12.830 1.00 97.94 220 THR A O 1
ATOM 1715 N N . GLY A 1 221 ? -0.507 1.883 -12.038 1.00 96.62 221 GLY A N 1
ATOM 1716 C CA . GLY A 1 221 ? -1.236 1.395 -10.866 1.00 96.62 221 GLY A CA 1
ATOM 1717 C C . GLY A 1 221 ? -2.651 0.938 -11.221 1.00 96.62 221 GLY A C 1
ATOM 1718 O O . GLY A 1 221 ? -3.290 1.507 -12.107 1.00 96.62 221 GLY A O 1
ATOM 1719 N N . VAL A 1 222 ? -3.159 -0.088 -10.539 1.00 94.88 222 VAL A N 1
ATOM 1720 C CA . VAL A 1 222 ? -4.536 -0.581 -10.719 1.00 94.88 222 VAL A CA 1
ATOM 1721 C C . VAL A 1 222 ? -5.330 -0.389 -9.437 1.00 94.88 222 VAL A C 1
ATOM 1723 O O . VAL A 1 222 ? -4.851 -0.718 -8.357 1.00 94.88 222 VAL A O 1
ATOM 1726 N N . PHE A 1 223 ? -6.567 0.097 -9.551 1.00 90.19 223 PHE A N 1
ATOM 1727 C CA . PHE A 1 223 ? -7.440 0.286 -8.396 1.00 90.19 223 PHE A CA 1
ATOM 1728 C C . PHE A 1 223 ? -7.636 -1.001 -7.563 1.00 90.19 223 PHE A C 1
ATOM 1730 O O . PHE A 1 223 ? -7.851 -2.092 -8.096 1.00 90.19 223 PHE A O 1
ATOM 1737 N N . HIS A 1 224 ? -7.660 -0.840 -6.235 1.00 83.12 224 HIS A N 1
ATOM 1738 C CA . HIS A 1 224 ? -7.830 -1.931 -5.263 1.00 83.12 224 HIS A CA 1
ATOM 1739 C C . HIS A 1 224 ? -9.265 -2.153 -4.765 1.00 83.12 224 HIS A C 1
ATOM 1741 O O . HIS A 1 224 ? -9.500 -3.002 -3.914 1.00 83.12 224 HIS A O 1
ATOM 1747 N N . GLY A 1 225 ? -10.241 -1.420 -5.304 1.00 74.44 225 GLY A N 1
ATOM 1748 C CA . GLY A 1 225 ? -11.675 -1.647 -5.070 1.00 74.44 225 GLY A CA 1
ATOM 1749 C C . GLY A 1 225 ? -12.291 -0.910 -3.875 1.00 74.44 225 GLY A C 1
ATOM 1750 O O . GLY A 1 225 ? -13.508 -0.926 -3.739 1.00 74.44 225 GLY A O 1
ATOM 1751 N N . HIS A 1 226 ? -11.500 -0.222 -3.047 1.00 67.06 226 HIS A N 1
ATOM 1752 C CA . HIS A 1 226 ? -11.987 0.329 -1.772 1.00 67.06 226 HIS A CA 1
ATOM 1753 C C . HIS A 1 226 ? -12.387 1.817 -1.793 1.00 67.06 226 HIS A C 1
ATOM 1755 O O . HIS A 1 226 ? -13.144 2.247 -0.928 1.00 67.06 226 HIS A O 1
ATOM 1761 N N . HIS A 1 227 ? -11.903 2.615 -2.752 1.00 71.12 227 HIS A N 1
ATOM 1762 C CA . HIS A 1 227 ? -11.865 4.080 -2.577 1.00 71.12 227 HIS A CA 1
ATOM 1763 C C . HIS A 1 227 ? -12.475 4.904 -3.718 1.00 71.12 227 HIS A C 1
ATOM 1765 O O . HIS A 1 227 ? -12.315 6.124 -3.763 1.00 71.12 227 HIS A O 1
ATOM 1771 N N . VAL A 1 228 ? -13.197 4.272 -4.645 1.00 69.50 228 VAL A N 1
ATOM 1772 C CA . VAL A 1 228 ? -13.841 5.005 -5.744 1.00 69.50 228 VAL A CA 1
ATOM 1773 C C . VAL A 1 228 ? -14.962 5.881 -5.177 1.00 69.50 228 VAL A C 1
ATOM 1775 O O . VAL A 1 228 ? -15.901 5.372 -4.574 1.00 69.50 228 VAL A O 1
ATOM 1778 N N . GLY A 1 229 ? -14.850 7.200 -5.360 1.00 70.94 229 GLY A N 1
ATOM 1779 C CA . GLY A 1 229 ? -15.819 8.192 -4.877 1.00 70.94 229 GLY A CA 1
ATOM 1780 C C . GLY A 1 229 ? -15.458 8.879 -3.554 1.00 70.94 229 GLY A C 1
ATOM 1781 O O . GLY A 1 229 ? -16.111 9.855 -3.183 1.00 70.94 229 GLY A O 1
ATOM 1782 N N . TYR A 1 230 ? -14.401 8.448 -2.862 1.00 73.56 230 TYR A N 1
ATOM 1783 C CA . TYR A 1 230 ? -13.928 9.131 -1.658 1.00 73.56 230 TYR A CA 1
ATOM 1784 C C . TYR A 1 230 ? -13.024 10.311 -2.021 1.00 73.56 230 TYR A C 1
ATOM 1786 O O . TYR A 1 230 ? -11.936 10.124 -2.558 1.00 73.56 230 TYR A O 1
ATOM 1794 N N . LYS A 1 231 ? -13.463 11.534 -1.700 1.00 73.75 231 LYS A N 1
ATOM 1795 C CA . LYS A 1 231 ? -12.750 12.759 -2.099 1.00 73.75 231 LYS A CA 1
ATOM 1796 C C . LYS A 1 231 ? -11.618 13.189 -1.162 1.00 73.75 231 LYS A C 1
ATOM 1798 O O . LYS A 1 231 ? -10.713 13.891 -1.595 1.00 73.75 231 LYS A O 1
ATOM 1803 N N . ASN A 1 232 ? -11.656 12.770 0.102 1.00 76.75 232 ASN A N 1
ATOM 1804 C CA . ASN A 1 232 ? -10.718 13.220 1.132 1.00 76.75 232 ASN A CA 1
ATOM 1805 C C . ASN A 1 232 ? -9.878 12.057 1.681 1.00 76.75 232 ASN A C 1
ATOM 1807 O O . ASN A 1 232 ? -10.078 11.618 2.810 1.00 76.75 232 ASN A O 1
ATOM 1811 N N . LEU A 1 233 ? -8.969 11.526 0.859 1.00 78.44 233 LEU A N 1
ATOM 1812 C CA . LEU A 1 233 ? -8.083 10.424 1.244 1.00 78.44 233 LEU A CA 1
ATOM 1813 C C . LEU A 1 233 ? -6.620 10.742 0.908 1.00 78.44 233 LEU A C 1
ATOM 1815 O O . LEU A 1 233 ? -6.030 10.119 0.025 1.00 78.44 233 LEU A O 1
ATOM 1819 N N . ALA A 1 234 ? -6.023 11.705 1.612 1.00 8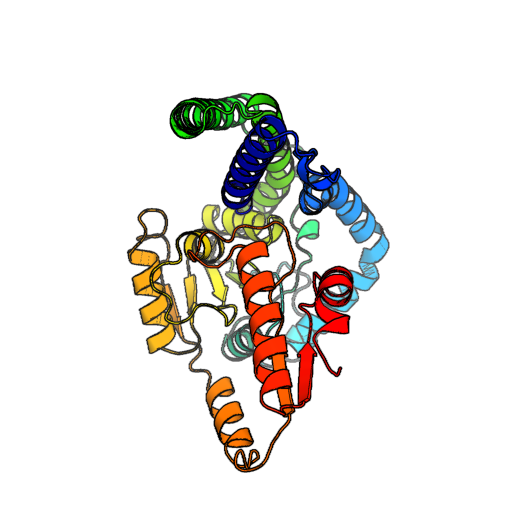3.19 234 ALA A N 1
ATOM 1820 C CA . ALA A 1 234 ? -4.621 12.081 1.398 1.00 83.19 234 ALA A CA 1
ATOM 1821 C C . ALA A 1 234 ? -3.681 10.863 1.481 1.00 83.19 234 ALA A C 1
ATOM 1823 O O . ALA A 1 234 ? -2.827 10.662 0.622 1.00 83.19 234 ALA A O 1
ATOM 1824 N N . ASP A 1 235 ? -3.887 10.003 2.478 1.00 80.56 235 ASP A N 1
ATOM 1825 C CA . ASP A 1 235 ? -3.035 8.831 2.702 1.00 80.56 235 ASP A CA 1
ATOM 1826 C C . ASP A 1 235 ? -3.185 7.801 1.585 1.00 80.56 235 ASP A C 1
ATOM 1828 O O . ASP A 1 235 ? -2.191 7.258 1.108 1.00 80.56 235 ASP A O 1
ATOM 1832 N N . TYR A 1 236 ? -4.408 7.606 1.089 1.00 81.81 236 TYR A N 1
ATOM 1833 C CA . TYR A 1 236 ? -4.652 6.763 -0.077 1.00 81.81 236 TYR A CA 1
ATOM 1834 C C . TYR A 1 236 ? -3.938 7.301 -1.318 1.00 81.81 236 TYR A C 1
ATOM 1836 O O . TYR A 1 236 ? -3.281 6.542 -2.022 1.00 81.81 236 TYR A O 1
ATOM 1844 N N . CYS A 1 237 ? -4.006 8.613 -1.565 1.00 85.94 237 CYS A N 1
ATOM 1845 C CA . CYS A 1 237 ? -3.311 9.236 -2.693 1.00 85.94 237 CYS A CA 1
ATOM 1846 C C . CYS A 1 237 ? -1.801 9.028 -2.592 1.00 85.94 237 CYS A C 1
ATOM 1848 O O . CYS A 1 237 ? -1.136 8.713 -3.576 1.00 85.94 237 CYS A O 1
ATOM 1850 N N . TYR A 1 238 ? -1.252 9.172 -1.389 1.00 85.12 238 TYR A N 1
ATOM 1851 C CA . TYR A 1 238 ? 0.170 8.981 -1.151 1.00 85.12 238 TYR A CA 1
ATOM 1852 C C . TYR A 1 238 ? 0.610 7.526 -1.381 1.00 85.12 238 TYR A C 1
ATOM 1854 O O . TYR A 1 238 ? 1.666 7.284 -1.984 1.00 85.12 238 TYR A O 1
ATOM 1862 N N . ILE A 1 239 ? -0.215 6.569 -0.949 1.00 86.31 239 ILE A N 1
ATOM 1863 C CA . ILE A 1 239 ? 0.020 5.133 -1.119 1.00 86.31 239 ILE A CA 1
ATOM 1864 C C . ILE A 1 239 ? -0.103 4.733 -2.590 1.00 86.31 239 ILE A C 1
ATOM 1866 O O . ILE A 1 239 ? 0.867 4.237 -3.160 1.00 86.31 239 ILE A O 1
ATOM 1870 N N . GLU A 1 240 ? -1.253 4.982 -3.211 1.00 87.81 240 GLU A N 1
ATOM 1871 C CA . GLU A 1 240 ? -1.578 4.455 -4.538 1.00 87.81 240 GLU A CA 1
ATOM 1872 C C . GLU A 1 240 ? -0.970 5.265 -5.679 1.00 87.81 240 GLU A C 1
ATOM 1874 O O . GLU A 1 240 ? -0.426 4.683 -6.613 1.00 87.81 240 GLU A O 1
ATOM 1879 N N . PHE A 1 241 ? -1.029 6.599 -5.612 1.00 91.19 241 PHE A N 1
ATOM 1880 C CA . PHE A 1 241 ? -0.559 7.464 -6.701 1.00 91.19 241 PHE A CA 1
ATOM 1881 C C . PHE A 1 241 ? 0.915 7.834 -6.554 1.00 91.19 241 PHE A C 1
ATOM 1883 O O . PHE A 1 241 ? 1.598 8.087 -7.540 1.00 91.19 241 PHE A O 1
ATOM 1890 N N . GLY A 1 242 ? 1.440 7.845 -5.327 1.00 89.38 242 GLY A N 1
ATOM 1891 C CA . GLY A 1 242 ? 2.804 8.303 -5.050 1.00 89.38 242 GLY A CA 1
ATOM 1892 C C . GLY A 1 242 ? 3.926 7.436 -5.633 1.00 89.38 242 GLY A C 1
ATOM 1893 O O . GLY A 1 242 ? 5.089 7.769 -5.426 1.00 89.38 242 GLY A O 1
ATOM 1894 N N . ALA A 1 243 ? 3.609 6.334 -6.316 1.00 91.75 243 ALA A N 1
ATOM 1895 C CA . ALA A 1 243 ? 4.596 5.457 -6.939 1.00 91.75 243 ALA A CA 1
ATOM 1896 C C . ALA A 1 243 ? 4.156 4.905 -8.306 1.00 91.75 243 ALA A C 1
ATOM 1898 O O . ALA A 1 243 ? 4.633 3.858 -8.732 1.00 91.75 243 ALA A O 1
ATOM 1899 N N . CYS A 1 244 ? 3.267 5.602 -9.005 1.00 95.44 244 CYS A N 1
ATOM 1900 C CA . CYS A 1 244 ? 2.929 5.330 -10.401 1.00 95.44 244 CYS A CA 1
ATOM 1901 C C . CYS A 1 244 ? 2.901 6.649 -11.186 1.00 95.44 244 CYS A C 1
ATOM 1903 O O . CYS A 1 244 ? 2.765 7.708 -10.582 1.00 95.44 244 CYS A O 1
ATOM 1905 N N . ASN A 1 245 ? 3.007 6.592 -12.511 1.00 96.88 245 ASN A N 1
ATOM 1906 C CA . ASN A 1 245 ? 2.754 7.733 -13.405 1.00 96.88 245 ASN A CA 1
ATOM 1907 C C . ASN A 1 245 ? 1.516 7.511 -14.288 1.00 96.88 245 ASN A C 1
ATOM 1909 O O . ASN A 1 245 ? 1.030 8.444 -14.914 1.00 96.88 245 ASN A O 1
ATOM 1913 N N . GLU A 1 246 ? 0.919 6.321 -14.261 1.00 97.75 246 GLU A N 1
ATOM 1914 C CA . GLU A 1 246 ? -0.413 6.066 -14.799 1.00 97.75 246 GLU A CA 1
ATOM 1915 C C . GLU A 1 246 ? -1.282 5.338 -13.772 1.00 97.75 246 GLU A C 1
ATOM 1917 O O . GLU A 1 246 ? -0.777 4.593 -12.930 1.00 97.75 246 GLU A O 1
ATOM 1922 N N . PHE A 1 247 ? -2.602 5.497 -13.862 1.00 96.62 247 PHE A N 1
ATOM 1923 C CA . PHE A 1 247 ? -3.528 4.794 -12.975 1.00 96.62 247 PHE A CA 1
ATOM 1924 C C . PHE A 1 247 ? -4.779 4.304 -13.703 1.00 96.62 247 PHE A C 1
ATOM 1926 O O . PHE A 1 247 ? -5.363 5.031 -14.504 1.00 96.62 247 PHE A O 1
ATOM 1933 N N . ILE A 1 248 ? -5.227 3.086 -13.404 1.00 95.81 248 ILE A N 1
ATOM 1934 C CA . ILE A 1 248 ? -6.428 2.479 -13.988 1.00 95.81 248 ILE A CA 1
ATOM 1935 C C . ILE A 1 248 ? -7.562 2.477 -12.963 1.00 95.81 248 ILE A C 1
ATOM 1937 O O . ILE A 1 248 ? -7.461 1.856 -11.902 1.00 95.81 248 ILE A O 1
ATOM 1941 N N . GLY A 1 249 ? -8.665 3.141 -13.309 1.00 94.25 249 GLY A N 1
ATOM 1942 C CA . GLY A 1 249 ? -9.944 3.062 -12.607 1.00 94.25 249 GLY A CA 1
ATOM 1943 C C . GLY A 1 249 ? -10.889 2.007 -13.207 1.00 94.25 249 GLY A C 1
ATOM 1944 O O . GLY A 1 249 ? -10.677 1.550 -14.330 1.00 94.25 249 GLY A O 1
ATOM 1945 N N . PRO A 1 250 ? -11.960 1.623 -12.488 1.00 92.81 250 PRO A N 1
ATOM 1946 C CA . PRO A 1 250 ? -12.900 0.601 -12.961 1.00 92.81 250 PRO A CA 1
ATOM 1947 C C . PRO A 1 250 ? -13.747 1.054 -14.156 1.00 92.81 250 PRO A C 1
ATOM 1949 O O . PRO A 1 250 ? -14.066 0.249 -15.020 1.00 92.81 250 PRO A O 1
ATOM 1952 N N . THR A 1 251 ? -14.121 2.332 -14.194 1.00 93.31 251 THR A N 1
ATOM 1953 C CA . THR A 1 251 ? -14.952 2.953 -15.237 1.00 93.31 251 THR A CA 1
ATOM 1954 C C . THR A 1 251 ? -14.418 4.347 -15.539 1.00 93.31 251 THR A C 1
ATOM 1956 O O . THR A 1 251 ? -13.672 4.906 -14.732 1.00 93.31 251 THR A O 1
ATOM 1959 N N . THR A 1 252 ? -14.845 4.962 -16.643 1.00 95.00 252 THR A N 1
ATOM 1960 C CA . THR A 1 252 ? -14.433 6.323 -17.021 1.00 95.00 252 THR A CA 1
ATOM 1961 C C . THR A 1 252 ? -14.793 7.320 -15.922 1.00 95.00 252 THR A C 1
ATOM 1963 O O . THR A 1 252 ? -13.979 8.160 -15.541 1.00 95.00 252 THR A O 1
ATOM 1966 N N . LYS A 1 253 ? -15.985 7.180 -15.323 1.00 92.62 253 LYS A N 1
ATOM 1967 C CA . LYS A 1 253 ? -16.397 7.994 -14.168 1.00 92.62 253 LYS A CA 1
ATOM 1968 C C . LYS A 1 253 ? -15.506 7.749 -12.947 1.00 92.62 253 LYS A C 1
ATOM 1970 O O . LYS A 1 253 ? -15.129 8.704 -12.275 1.00 92.62 253 LYS A O 1
ATOM 1975 N N . GLY A 1 254 ? -15.142 6.494 -12.678 1.00 91.56 254 GLY A N 1
ATOM 1976 C CA . GLY A 1 254 ? -14.217 6.143 -11.599 1.00 91.56 254 GLY A CA 1
ATOM 1977 C C . GLY A 1 254 ? -12.814 6.717 -11.814 1.00 91.56 254 GLY A C 1
ATOM 1978 O O . GLY A 1 254 ? -12.252 7.306 -10.897 1.00 91.56 254 GLY A O 1
ATOM 1979 N N . ALA A 1 255 ? -12.273 6.608 -13.028 1.00 93.75 255 ALA A N 1
ATOM 1980 C CA . ALA A 1 255 ? -10.974 7.160 -13.405 1.00 93.75 255 ALA A CA 1
ATOM 1981 C C . ALA A 1 255 ? -10.948 8.692 -13.285 1.00 93.75 255 ALA A C 1
ATOM 1983 O O . ALA A 1 255 ? -10.011 9.245 -12.714 1.00 93.75 255 ALA A O 1
ATOM 1984 N N . ASN A 1 256 ? -12.006 9.375 -13.737 1.00 93.44 256 ASN A N 1
ATOM 1985 C CA . ASN A 1 256 ? -12.148 10.823 -13.570 1.00 93.44 256 ASN A CA 1
ATOM 1986 C C . ASN A 1 256 ? -12.248 11.216 -12.089 1.00 93.44 256 ASN A C 1
ATOM 1988 O O . ASN A 1 256 ? -11.549 12.124 -11.656 1.00 93.44 256 ASN A O 1
ATOM 1992 N N . SER A 1 257 ? -13.026 10.484 -11.284 1.00 91.50 257 SER A N 1
ATOM 1993 C CA . SER A 1 257 ? -13.089 10.734 -9.839 1.00 91.50 257 SER A CA 1
ATOM 1994 C C . SER A 1 257 ? -11.729 10.554 -9.159 1.00 91.50 257 SER A C 1
ATOM 1996 O O . SER A 1 257 ? -11.410 11.312 -8.249 1.00 91.50 257 SER A O 1
ATOM 1998 N N . LEU A 1 258 ? -10.931 9.563 -9.566 1.00 91.69 258 LEU A N 1
ATOM 1999 C CA . LEU A 1 258 ? -9.583 9.353 -9.030 1.00 91.69 258 LEU A CA 1
ATOM 2000 C C . LEU A 1 258 ? -8.622 10.468 -9.466 1.00 91.69 258 LEU A C 1
ATOM 2002 O O . LEU A 1 258 ? -7.799 10.898 -8.661 1.00 91.69 258 LEU A O 1
ATOM 2006 N N . ARG A 1 259 ? -8.768 10.982 -10.694 1.00 92.88 259 ARG A N 1
ATOM 2007 C CA . ARG A 1 259 ? -8.027 12.154 -11.183 1.00 92.88 259 ARG A CA 1
ATOM 2008 C C . ARG A 1 259 ? -8.319 13.393 -10.342 1.00 92.88 259 ARG A C 1
ATOM 2010 O O . ARG A 1 259 ? -7.383 14.071 -9.928 1.00 92.88 259 ARG A O 1
ATOM 2017 N N . ASP A 1 260 ? -9.591 13.668 -10.061 1.00 91.94 260 ASP A N 1
ATOM 2018 C CA . ASP A 1 260 ? -9.995 14.813 -9.235 1.00 91.94 260 ASP A CA 1
ATOM 2019 C C . ASP A 1 260 ? -9.369 14.731 -7.839 1.00 91.94 260 ASP A C 1
ATOM 2021 O O . ASP A 1 260 ? -8.843 15.715 -7.319 1.00 91.94 260 ASP A O 1
ATOM 2025 N N . VAL A 1 261 ? -9.363 13.529 -7.260 1.00 89.88 261 VAL A N 1
ATOM 2026 C CA . VAL A 1 261 ? -8.747 13.248 -5.961 1.00 89.88 261 VAL A CA 1
ATOM 2027 C C . VAL A 1 261 ? -7.230 13.440 -6.001 1.00 89.88 261 VAL A C 1
ATOM 2029 O O . VAL A 1 261 ? -6.681 14.120 -5.137 1.00 89.88 261 VAL A O 1
ATOM 2032 N N . ALA A 1 262 ? -6.544 12.925 -7.023 1.00 90.94 262 ALA A N 1
ATOM 2033 C CA . ALA A 1 262 ? -5.104 13.118 -7.181 1.00 90.94 262 ALA A CA 1
ATOM 2034 C C . ALA A 1 262 ? -4.721 14.596 -7.373 1.00 90.94 262 ALA A C 1
ATOM 2036 O O . ALA A 1 262 ? -3.693 15.038 -6.862 1.00 90.94 262 ALA A O 1
ATOM 2037 N N . ASN A 1 263 ? -5.554 15.373 -8.071 1.00 91.38 263 ASN A N 1
ATOM 2038 C CA . ASN A 1 263 ? -5.333 16.802 -8.304 1.00 91.38 263 ASN A CA 1
ATOM 2039 C C . ASN A 1 263 ? -5.648 17.676 -7.083 1.00 91.38 263 ASN A C 1
ATOM 2041 O O . ASN A 1 263 ? -5.130 18.795 -6.976 1.00 91.38 263 ASN A O 1
ATOM 2045 N N . HIS A 1 264 ? -6.466 17.173 -6.156 1.00 90.81 264 HIS A N 1
ATOM 2046 C CA . HIS A 1 264 ? -6.785 17.866 -4.914 1.00 90.81 264 HIS A CA 1
ATOM 2047 C C . HIS A 1 264 ? -5.540 18.055 -4.034 1.00 90.81 264 HIS A C 1
ATOM 2049 O O . HIS A 1 264 ? -5.344 19.138 -3.484 1.00 90.81 264 HIS A O 1
ATOM 2055 N N . PHE A 1 265 ? -4.661 17.050 -3.963 1.00 88.31 265 PHE A N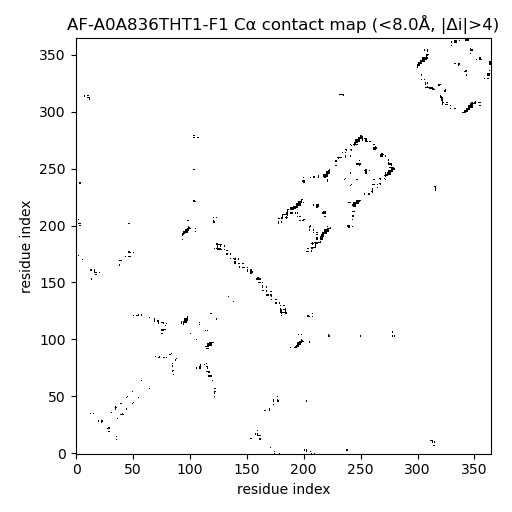 1
ATOM 2056 C CA . PHE A 1 265 ? -3.471 17.077 -3.112 1.00 88.31 265 PHE A CA 1
ATOM 2057 C C . PHE A 1 265 ? -2.210 17.519 -3.862 1.00 88.31 265 PHE A C 1
ATOM 2059 O O . PHE A 1 265 ? -1.874 16.988 -4.919 1.00 88.31 265 PHE A O 1
ATOM 2066 N N . GLU A 1 266 ? -1.461 18.455 -3.277 1.00 88.25 266 GLU A N 1
ATOM 2067 C CA . GLU A 1 266 ? -0.248 19.032 -3.874 1.00 88.25 266 GLU A CA 1
ATOM 2068 C C . GLU A 1 266 ? 0.816 17.976 -4.210 1.00 88.25 266 GLU A C 1
ATOM 2070 O O . GLU A 1 266 ? 1.399 17.995 -5.289 1.00 88.25 266 GLU A O 1
ATOM 2075 N N . PHE A 1 267 ? 1.018 16.992 -3.332 1.00 84.94 267 PHE A N 1
ATOM 2076 C CA . PHE A 1 267 ? 2.058 15.979 -3.511 1.00 84.94 267 PHE A CA 1
ATOM 2077 C C . PHE A 1 267 ? 1.753 14.948 -4.613 1.00 84.94 267 PHE A C 1
ATOM 2079 O O . PHE A 1 267 ? 2.645 14.159 -4.932 1.00 84.94 267 PHE A O 1
ATOM 2086 N N . THR A 1 268 ? 0.543 14.922 -5.184 1.00 88.19 268 THR A N 1
ATOM 2087 C CA . THR A 1 268 ? 0.158 14.066 -6.329 1.00 88.19 268 THR A CA 1
ATOM 2088 C C . THR A 1 268 ? -0.244 14.852 -7.569 1.00 88.19 268 THR A C 1
ATOM 2090 O O . THR A 1 268 ? -0.238 14.290 -8.667 1.00 88.19 268 THR A O 1
ATOM 2093 N N . ARG A 1 269 ? -0.570 16.140 -7.422 1.00 91.12 269 ARG A N 1
ATOM 2094 C CA . ARG A 1 269 ? -0.972 17.008 -8.528 1.00 91.12 269 ARG A CA 1
ATOM 2095 C C . ARG A 1 269 ? 0.103 17.017 -9.616 1.00 91.12 269 ARG A C 1
ATOM 2097 O O . ARG A 1 269 ? 1.266 17.304 -9.350 1.00 91.12 269 ARG A O 1
ATOM 2104 N N . GLY A 1 270 ? -0.300 16.686 -10.842 1.00 88.69 270 GLY A N 1
ATOM 2105 C CA . GLY A 1 270 ? 0.586 16.663 -12.010 1.00 88.69 270 GLY A CA 1
ATOM 2106 C C . GLY A 1 270 ? 1.596 15.509 -12.062 1.00 88.69 270 GLY A C 1
ATOM 2107 O O . GLY A 1 270 ? 2.356 15.445 -13.019 1.00 88.69 270 GLY A O 1
ATOM 2108 N N . LYS A 1 271 ? 1.612 14.590 -11.082 1.00 90.31 271 LYS A N 1
ATOM 2109 C CA . LYS A 1 271 ? 2.523 13.427 -11.092 1.00 90.31 271 LYS A CA 1
ATOM 2110 C C . LYS A 1 271 ? 1.991 12.233 -11.880 1.00 90.31 271 LYS A C 1
ATOM 2112 O O . LYS A 1 271 ? 2.774 11.415 -12.345 1.00 90.31 271 LYS A O 1
ATOM 2117 N N . ILE A 1 272 ? 0.669 12.119 -11.992 1.00 95.12 272 ILE A N 1
ATOM 2118 C CA . ILE A 1 272 ? 0.022 11.084 -12.799 1.00 95.12 272 ILE A CA 1
ATOM 2119 C C . ILE A 1 272 ? -0.244 11.658 -14.187 1.00 95.12 272 ILE A C 1
ATOM 2121 O O . ILE A 1 272 ? -1.063 12.563 -14.342 1.00 95.12 272 ILE A O 1
ATOM 2125 N N . GLU A 1 273 ? 0.438 11.109 -15.184 1.00 95.94 273 GLU A N 1
ATOM 2126 C CA . GLU A 1 273 ? 0.343 11.489 -16.592 1.00 95.94 273 GLU A CA 1
ATOM 2127 C C . GLU A 1 273 ? -1.011 11.094 -17.182 1.00 95.94 273 GLU A C 1
ATOM 2129 O O . GLU A 1 273 ? -1.612 11.850 -17.947 1.00 95.94 273 GLU A O 1
ATOM 2134 N N . SER A 1 274 ? -1.526 9.913 -16.818 1.00 97.00 274 SER A N 1
ATOM 2135 C CA . SER A 1 274 ? -2.800 9.436 -17.348 1.00 97.00 274 SER A CA 1
ATOM 2136 C C . SER A 1 274 ? -3.639 8.644 -16.345 1.00 97.00 274 SER A C 1
ATOM 2138 O O . SER A 1 274 ? -3.151 7.832 -15.560 1.00 97.00 274 SER A O 1
ATOM 2140 N N . PHE A 1 275 ? -4.953 8.874 -16.413 1.00 96.75 275 PHE A N 1
ATOM 2141 C CA . PHE A 1 275 ? -5.963 8.056 -15.744 1.00 96.75 275 PHE A CA 1
ATOM 2142 C C . PHE A 1 275 ? -6.748 7.308 -16.814 1.00 96.75 275 PHE A C 1
ATOM 2144 O O . PHE A 1 275 ? -7.425 7.936 -17.631 1.00 96.75 275 PHE A O 1
ATOM 2151 N N . LYS A 1 276 ? -6.630 5.983 -16.806 1.00 96.81 276 LYS A N 1
ATOM 2152 C CA . LYS A 1 276 ? -7.248 5.056 -17.755 1.00 96.81 276 LYS A CA 1
ATOM 2153 C C . LYS A 1 276 ? -8.454 4.376 -17.114 1.00 96.81 276 LYS A C 1
ATOM 2155 O O . LYS A 1 276 ? -8.587 4.340 -15.890 1.00 96.81 276 LYS A O 1
ATOM 2160 N N . SER A 1 277 ? -9.329 3.831 -17.947 1.00 95.12 277 SER A N 1
ATOM 2161 C CA . SER A 1 277 ? -10.495 3.070 -17.509 1.00 95.12 277 SER A CA 1
ATOM 2162 C C . SER A 1 277 ? -10.413 1.638 -18.012 1.00 95.12 277 SER A C 1
ATOM 2164 O O . SER A 1 277 ? -10.004 1.410 -19.147 1.00 95.12 277 SER A O 1
ATOM 2166 N N . LEU A 1 278 ? -10.823 0.701 -17.162 1.00 94.38 278 LEU A N 1
ATOM 2167 C CA . LEU A 1 278 ? -11.020 -0.698 -17.522 1.00 94.38 278 LEU A CA 1
ATOM 2168 C C . LEU A 1 278 ? -12.372 -0.950 -18.215 1.00 94.38 278 LEU A C 1
ATOM 2170 O O . LEU A 1 278 ? -12.509 -1.932 -18.936 1.00 94.38 278 LEU A O 1
ATOM 2174 N N . GLU A 1 279 ? -13.358 -0.076 -17.971 1.00 94.56 279 GLU A N 1
ATOM 2175 C CA . GLU A 1 279 ? -14.777 -0.271 -1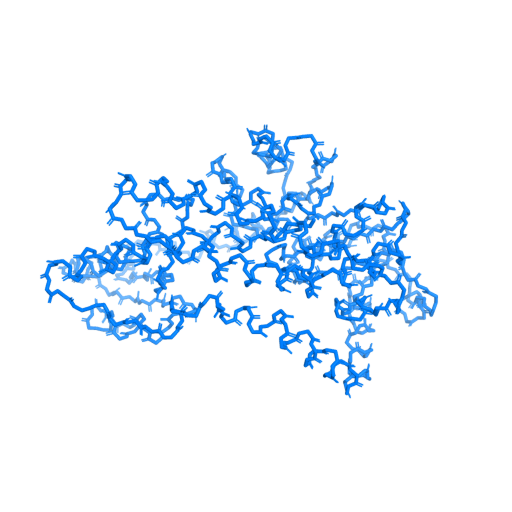8.320 1.00 94.56 279 GLU A CA 1
ATOM 2176 C C . GLU A 1 279 ? -15.337 -1.628 -17.858 1.00 94.56 279 GLU A C 1
ATOM 2178 O O . GLU A 1 279 ? -16.102 -2.285 -18.561 1.00 94.56 279 GLU A O 1
ATOM 2183 N N . THR A 1 280 ? -14.971 -2.052 -16.645 1.00 90.94 280 THR A N 1
ATOM 2184 C CA . THR A 1 280 ? -15.401 -3.353 -16.122 1.00 90.94 280 THR A CA 1
ATOM 2185 C C . THR A 1 280 ? -16.881 -3.343 -15.737 1.00 90.94 280 THR A C 1
ATOM 2187 O O . THR A 1 280 ? -17.347 -2.486 -14.979 1.00 90.94 280 THR A O 1
ATOM 2190 N N . CYS A 1 281 ? -17.623 -4.349 -16.202 1.00 89.94 281 CYS A N 1
ATOM 2191 C CA . CYS A 1 281 ? -19.008 -4.613 -15.805 1.00 89.94 281 CYS A CA 1
ATOM 2192 C C . CYS A 1 281 ? -19.116 -5.559 -14.599 1.00 89.94 281 CYS A C 1
ATOM 2194 O O . CYS A 1 281 ? -20.211 -5.781 -14.094 1.00 89.94 281 CYS A O 1
ATOM 2196 N N . THR A 1 282 ? -17.990 -6.061 -14.075 1.00 87.31 282 THR A N 1
ATOM 2197 C CA . THR A 1 282 ? -17.948 -7.117 -13.045 1.00 87.31 282 THR A CA 1
ATOM 2198 C C . THR A 1 282 ? -18.887 -6.859 -11.863 1.00 87.31 282 THR A C 1
ATOM 2200 O O . THR A 1 282 ? -19.654 -7.736 -11.467 1.00 87.31 282 THR A O 1
ATOM 2203 N N . TYR A 1 283 ? -18.848 -5.656 -11.281 1.00 83.75 283 TYR A N 1
ATOM 2204 C CA . TYR A 1 283 ? -19.696 -5.324 -10.131 1.00 83.75 283 TYR A CA 1
ATOM 2205 C C . TYR A 1 283 ? -21.171 -5.172 -10.507 1.00 83.75 283 TYR A C 1
ATOM 2207 O O . TYR A 1 283 ? -22.039 -5.522 -9.710 1.00 83.75 283 T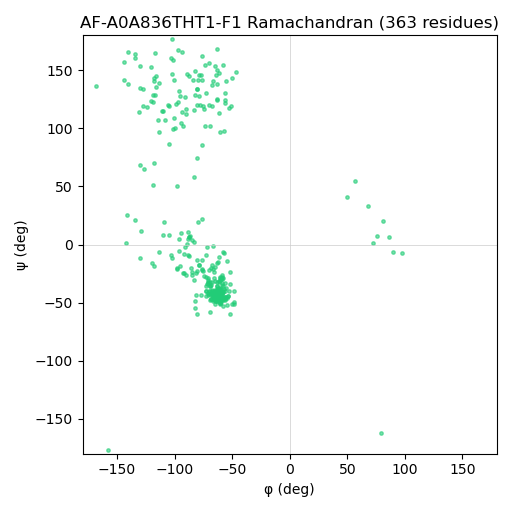YR A O 1
ATOM 2215 N N . HIS A 1 284 ? -21.452 -4.678 -11.714 1.00 88.06 284 HIS A N 1
ATOM 2216 C CA . HIS A 1 284 ? -22.812 -4.580 -12.226 1.00 88.06 284 HIS A CA 1
ATOM 2217 C C . HIS A 1 284 ? -23.409 -5.973 -12.450 1.00 88.06 284 HIS A C 1
ATOM 2219 O O . HIS A 1 284 ? -24.505 -6.249 -11.970 1.00 88.06 284 HIS A O 1
ATOM 2225 N N . ASP A 1 285 ? -22.656 -6.883 -13.065 1.00 90.88 285 ASP A N 1
ATOM 2226 C CA . ASP A 1 285 ? -23.094 -8.257 -13.315 1.00 90.88 285 ASP A CA 1
ATOM 2227 C C . ASP A 1 285 ? -23.322 -9.031 -12.013 1.00 90.88 285 ASP A C 1
ATOM 2229 O O . ASP A 1 285 ? -24.295 -9.776 -11.886 1.00 90.88 285 ASP A O 1
ATOM 2233 N N . LEU A 1 286 ? -22.443 -8.841 -11.019 1.00 87.56 286 LEU A N 1
ATOM 2234 C CA . LEU A 1 286 ? -22.636 -9.390 -9.675 1.00 87.56 286 LEU A CA 1
ATOM 2235 C C . LEU A 1 286 ? -23.918 -8.848 -9.040 1.00 87.56 286 LEU A C 1
ATOM 2237 O O . LEU A 1 286 ? -24.697 -9.621 -8.486 1.00 87.56 286 LEU A O 1
ATOM 2241 N N . TRP A 1 287 ? -24.160 -7.541 -9.142 1.00 87.88 287 TRP A N 1
ATOM 2242 C CA . TRP A 1 287 ? -25.377 -6.932 -8.621 1.00 87.88 287 TRP A CA 1
ATOM 2243 C C . TRP A 1 287 ? -26.631 -7.508 -9.292 1.00 87.88 287 TRP A C 1
ATOM 2245 O O . TRP A 1 287 ? -27.500 -8.007 -8.581 1.00 87.88 287 TRP A O 1
ATOM 2255 N N . ILE A 1 288 ? -26.688 -7.552 -10.629 1.00 91.00 288 ILE A N 1
ATOM 2256 C CA . ILE A 1 288 ? -27.807 -8.137 -11.390 1.00 91.00 288 ILE A CA 1
ATOM 2257 C C . ILE A 1 288 ? -28.049 -9.596 -10.986 1.00 91.00 288 ILE A C 1
ATOM 2259 O O . ILE A 1 288 ? -29.183 -9.982 -10.700 1.00 91.00 288 ILE A O 1
ATOM 2263 N N . ARG A 1 289 ? -26.986 -10.408 -10.898 1.00 90.00 289 ARG A N 1
ATOM 2264 C CA . ARG A 1 289 ? -27.075 -11.829 -10.524 1.00 90.00 289 ARG A CA 1
ATOM 2265 C C . ARG A 1 289 ? -27.698 -12.038 -9.143 1.00 90.00 289 ARG A C 1
ATOM 2267 O O . ARG A 1 289 ? -28.372 -13.042 -8.928 1.00 90.00 289 ARG A O 1
ATOM 2274 N N . HIS A 1 290 ? -27.466 -11.115 -8.212 1.00 85.75 290 HIS A N 1
ATOM 2275 C CA . HIS A 1 290 ? -27.897 -11.247 -6.820 1.00 85.75 290 HIS A CA 1
ATOM 2276 C C . HIS A 1 290 ? -29.138 -10.415 -6.462 1.00 85.75 290 HIS A C 1
ATOM 2278 O O . HIS A 1 290 ? -29.725 -10.632 -5.399 1.00 85.75 290 HIS A O 1
ATOM 2284 N N . GLN A 1 291 ? -29.597 -9.526 -7.349 1.00 81.88 291 GLN A N 1
ATOM 2285 C CA . GLN A 1 291 ? -30.752 -8.656 -7.112 1.00 81.88 291 GLN A CA 1
ATOM 2286 C C . GLN A 1 291 ? -32.051 -9.446 -6.853 1.00 81.88 291 GLN A C 1
ATOM 2288 O O . GLN A 1 291 ? -32.898 -8.999 -6.086 1.00 81.88 291 GLN A O 1
ATOM 2293 N N . GLY A 1 292 ? -32.193 -10.642 -7.439 1.00 71.62 292 GLY A N 1
ATOM 2294 C CA . GLY A 1 292 ? -33.376 -11.502 -7.288 1.00 71.62 292 GLY A CA 1
ATOM 2295 C C . GLY A 1 292 ? -33.314 -12.537 -6.156 1.00 71.62 292 GLY A C 1
ATOM 2296 O O . GLY A 1 292 ? -34.318 -13.189 -5.878 1.00 71.62 292 GLY A O 1
ATOM 2297 N N . THR A 1 293 ? -32.163 -12.719 -5.498 1.00 68.75 293 THR A N 1
ATOM 2298 C CA . THR A 1 293 ? -31.969 -13.812 -4.519 1.00 68.75 293 THR A CA 1
ATOM 2299 C C . THR A 1 293 ? -32.393 -13.477 -3.086 1.00 68.75 293 THR A C 1
ATOM 2301 O O . THR A 1 293 ? -32.458 -14.371 -2.247 1.00 68.75 293 THR A O 1
ATOM 2304 N N . LEU A 1 294 ? -32.711 -12.215 -2.780 1.00 61.56 294 LEU A N 1
ATOM 2305 C CA . LEU A 1 294 ? -32.995 -11.766 -1.414 1.00 61.56 294 LEU A CA 1
ATOM 2306 C C . LEU A 1 294 ? -34.460 -11.340 -1.255 1.00 61.56 294 LEU A C 1
ATOM 2308 O O . LEU A 1 294 ? -34.820 -10.190 -1.497 1.00 61.56 294 LEU A O 1
ATOM 2312 N N . LYS A 1 295 ? -35.312 -12.244 -0.758 1.00 64.62 295 LYS A N 1
ATOM 2313 C CA . LYS A 1 295 ? -36.580 -11.842 -0.128 1.00 64.62 295 LYS A CA 1
ATOM 2314 C C . LYS A 1 295 ? -36.267 -11.298 1.269 1.00 64.62 295 LYS A C 1
ATOM 2316 O O . LYS A 1 295 ? -36.287 -12.033 2.250 1.00 64.62 295 LYS A O 1
ATOM 2321 N N . ALA A 1 296 ? -35.942 -10.008 1.352 1.00 61.66 296 ALA A N 1
ATOM 2322 C CA . ALA A 1 296 ? -35.575 -9.330 2.601 1.00 61.66 296 ALA A CA 1
ATOM 2323 C C . ALA A 1 296 ? -36.699 -9.304 3.659 1.00 61.66 296 ALA A C 1
ATOM 2325 O O . ALA A 1 296 ? -36.440 -9.031 4.825 1.00 61.66 296 ALA A O 1
ATOM 2326 N N . SER A 1 297 ? -37.945 -9.600 3.282 1.00 60.56 297 SER A N 1
ATOM 2327 C CA . SER A 1 297 ? -39.127 -9.292 4.092 1.00 60.56 297 SER A CA 1
ATOM 2328 C C . SER A 1 297 ? -39.332 -10.146 5.351 1.00 60.56 297 SER A C 1
ATOM 2330 O O . SER A 1 297 ? -40.290 -9.886 6.074 1.00 60.56 297 SER A O 1
ATOM 2332 N N . GLN A 1 298 ? -38.480 -11.141 5.649 1.00 65.81 298 GLN A N 1
ATOM 2333 C CA . GLN A 1 298 ? -38.687 -12.037 6.804 1.00 65.81 298 GLN A CA 1
ATOM 2334 C C . GLN A 1 298 ? -37.423 -12.463 7.577 1.00 65.81 298 GLN A C 1
ATOM 2336 O O . GLN A 1 298 ? -37.540 -13.223 8.539 1.00 65.81 298 GLN A O 1
ATOM 2341 N N . SER A 1 299 ? -36.217 -12.005 7.219 1.00 77.44 299 SER A N 1
ATOM 2342 C CA . SER A 1 299 ? -35.019 -12.438 7.958 1.00 77.44 299 SER A CA 1
ATOM 2343 C C . SER A 1 299 ? -34.935 -11.749 9.322 1.00 77.44 299 SER A C 1
ATOM 2345 O O . SER A 1 299 ? -34.747 -10.539 9.400 1.00 77.44 299 SER A O 1
ATOM 2347 N N . ARG A 1 300 ? -35.013 -12.534 10.403 1.00 88.50 300 ARG A N 1
ATOM 2348 C CA . ARG A 1 300 ? -34.664 -12.102 11.770 1.00 88.50 300 ARG A CA 1
ATOM 2349 C C . ARG A 1 300 ? -33.163 -12.197 12.056 1.00 88.50 300 ARG A C 1
ATOM 2351 O O . ARG A 1 300 ? -32.748 -11.882 13.163 1.00 88.50 300 ARG A O 1
ATOM 2358 N N . ASN A 1 301 ? -32.361 -12.605 11.073 1.00 92.44 301 ASN A N 1
ATOM 2359 C CA . ASN A 1 301 ? -30.914 -12.726 11.203 1.00 92.44 301 ASN A CA 1
ATOM 2360 C C . ASN A 1 301 ? -30.231 -11.455 10.694 1.00 92.44 301 ASN A C 1
ATOM 2362 O O . ASN A 1 301 ? -30.465 -11.047 9.552 1.00 92.44 301 ASN A O 1
ATOM 2366 N N . VAL A 1 302 ? -29.355 -10.877 11.512 1.00 93.06 302 VAL A N 1
ATOM 2367 C CA . VAL A 1 302 ? -28.494 -9.745 11.161 1.00 93.06 302 VAL A CA 1
ATOM 2368 C C . VAL A 1 302 ? -27.047 -10.173 11.341 1.00 93.06 302 VAL A C 1
ATOM 2370 O O . VAL A 1 302 ? -26.662 -10.584 12.427 1.00 93.06 302 VAL A O 1
ATOM 2373 N N . MET A 1 303 ? -26.239 -10.070 10.287 1.00 94.94 303 MET A N 1
ATOM 2374 C CA . MET A 1 303 ? -24.797 -10.286 10.383 1.00 94.94 303 MET A CA 1
ATOM 2375 C C . MET A 1 303 ? -24.079 -8.942 10.472 1.00 94.94 303 MET A C 1
ATOM 2377 O O . MET A 1 303 ? -24.173 -8.127 9.554 1.00 94.94 303 MET A O 1
ATOM 2381 N N . ILE A 1 304 ? -23.330 -8.736 11.549 1.00 94.88 304 ILE A N 1
ATOM 2382 C CA . ILE A 1 304 ? -22.428 -7.601 11.715 1.00 94.88 304 ILE A CA 1
ATOM 2383 C C . ILE A 1 304 ? -21.049 -8.009 11.195 1.00 94.88 304 ILE A C 1
ATOM 2385 O O . ILE A 1 304 ? -20.497 -9.044 11.570 1.00 94.88 304 ILE A O 1
ATOM 2389 N N . LEU A 1 305 ? -20.506 -7.199 10.287 1.00 94.06 305 LEU A N 1
ATOM 2390 C CA . LEU A 1 305 ? -19.140 -7.341 9.794 1.00 94.06 305 LEU A CA 1
ATOM 2391 C C . LEU A 1 305 ? -18.223 -6.506 10.685 1.00 94.06 305 LEU A C 1
ATOM 2393 O O . LEU A 1 305 ? -18.318 -5.281 10.671 1.00 94.06 305 LEU A O 1
ATOM 2397 N N . GLY A 1 306 ? -17.362 -7.177 11.443 1.00 92.12 306 GLY A N 1
ATOM 2398 C CA . GLY A 1 306 ? -16.466 -6.536 12.395 1.00 92.12 306 GLY A CA 1
ATOM 2399 C C . GLY A 1 306 ? -15.403 -5.666 11.737 1.00 92.12 306 GLY A C 1
ATOM 2400 O O . GLY A 1 306 ? -14.819 -6.043 10.713 1.00 92.12 306 GLY A O 1
ATOM 2401 N N . PHE A 1 307 ? -15.118 -4.523 12.352 1.00 89.44 307 PHE A N 1
ATOM 2402 C CA . PHE A 1 307 ? -13.968 -3.686 12.034 1.00 89.44 307 PHE A CA 1
ATOM 2403 C C . PHE A 1 307 ? -12.662 -4.333 12.553 1.00 89.44 307 PHE A C 1
ATOM 2405 O O . PHE A 1 307 ? -12.708 -5.145 13.484 1.00 89.44 307 PHE A O 1
ATOM 2412 N N . PRO A 1 308 ? -11.482 -4.040 11.963 1.00 85.19 308 PRO A N 1
ATOM 2413 C CA . PRO A 1 308 ? -10.208 -4.468 12.532 1.00 85.19 308 PRO A CA 1
ATOM 2414 C C . PRO A 1 308 ? -10.086 -4.035 13.996 1.00 85.19 308 PRO A C 1
ATOM 2416 O O . PRO A 1 308 ? -10.066 -2.842 14.294 1.00 85.19 308 PRO A O 1
ATOM 2419 N N . ALA A 1 309 ? -9.980 -5.009 14.902 1.00 82.38 309 ALA A N 1
ATOM 2420 C CA . ALA A 1 309 ? -9.739 -4.743 16.314 1.00 82.38 309 ALA A CA 1
ATOM 2421 C C . ALA A 1 309 ? -8.241 -4.531 16.580 1.00 82.38 309 ALA A C 1
ATOM 2423 O O . ALA A 1 309 ? -7.621 -5.289 17.316 1.00 82.38 309 ALA A O 1
ATOM 2424 N N . ASP A 1 310 ? -7.640 -3.547 15.917 1.00 78.31 310 ASP A N 1
ATOM 2425 C CA . ASP A 1 310 ? -6.243 -3.154 16.109 1.00 78.31 310 ASP A CA 1
ATOM 2426 C C . ASP A 1 310 ? -6.131 -1.872 16.956 1.00 78.31 310 ASP A C 1
ATOM 2428 O O . ASP A 1 310 ? -7.119 -1.301 17.408 1.00 78.31 310 ASP A O 1
ATOM 2432 N N . ASP A 1 311 ? -4.916 -1.440 17.262 1.00 69.81 311 ASP A N 1
ATOM 2433 C CA . ASP A 1 311 ? -4.632 -0.188 17.970 1.00 69.81 311 ASP A CA 1
ATOM 2434 C C . ASP A 1 311 ? -4.522 1.015 17.016 1.00 69.81 311 ASP A C 1
ATOM 2436 O O . ASP A 1 311 ? -4.146 2.119 17.423 1.00 69.81 311 ASP A O 1
ATOM 2440 N N . ILE A 1 312 ? -4.843 0.811 15.735 1.00 71.88 312 ILE A N 1
ATOM 2441 C CA . ILE A 1 312 ? -4.565 1.765 14.673 1.00 71.88 312 ILE A CA 1
ATOM 2442 C C . ILE A 1 312 ? -5.652 2.830 14.648 1.00 71.88 312 ILE A C 1
ATOM 2444 O O . ILE A 1 312 ? -6.855 2.564 14.571 1.00 71.88 312 ILE A O 1
ATOM 2448 N N . ARG A 1 313 ? -5.213 4.090 14.662 1.00 78.00 313 ARG A N 1
ATOM 2449 C CA . ARG A 1 313 ? -6.070 5.215 14.305 1.00 78.00 313 ARG A CA 1
ATOM 2450 C C . ARG A 1 313 ? -5.903 5.500 12.822 1.00 78.00 313 ARG A C 1
ATOM 2452 O O . ARG A 1 313 ? -4.944 6.147 12.407 1.00 78.00 313 ARG A O 1
ATOM 2459 N N . TYR A 1 314 ? -6.872 5.065 12.028 1.00 78.50 314 TYR A N 1
ATOM 2460 C CA . TYR A 1 314 ? -6.878 5.371 10.608 1.00 78.50 314 TYR A CA 1
ATOM 2461 C C . TYR A 1 314 ? -7.177 6.863 10.405 1.00 78.50 314 TYR A C 1
ATOM 2463 O O . TYR A 1 314 ? -8.222 7.384 10.794 1.00 78.50 314 TYR A O 1
ATOM 2471 N N . SER A 1 315 ? -6.238 7.561 9.778 1.00 76.44 315 SER A N 1
ATOM 2472 C CA . SER A 1 315 ? -6.252 9.015 9.556 1.00 76.44 315 SER A CA 1
ATOM 2473 C C . SER A 1 315 ? -7.384 9.506 8.645 1.00 76.44 315 SER A C 1
ATOM 2475 O O . SER A 1 315 ? -7.723 10.687 8.655 1.00 76.44 315 SER A O 1
ATOM 2477 N N . TYR A 1 316 ? -7.976 8.612 7.852 1.00 75.19 316 TYR A N 1
ATOM 2478 C CA . TYR A 1 316 ? -8.932 8.954 6.802 1.00 75.19 316 TYR A CA 1
ATOM 2479 C C . TYR A 1 316 ? -10.397 9.016 7.269 1.00 75.19 316 TYR A C 1
ATOM 2481 O O . TYR A 1 316 ? -11.308 9.119 6.448 1.00 75.19 316 TYR A O 1
ATOM 2489 N N . GLY A 1 317 ? -10.656 8.981 8.580 1.00 76.00 317 GLY A N 1
ATOM 2490 C CA . GLY A 1 317 ? -12.003 9.176 9.113 1.00 76.00 317 GLY A CA 1
ATOM 2491 C C . GLY A 1 317 ? -12.041 9.376 10.625 1.00 76.00 317 GLY A C 1
ATOM 2492 O O . GLY A 1 317 ? -11.412 8.637 11.376 1.00 76.00 317 GLY A O 1
ATOM 2493 N N . ALA A 1 318 ? -12.841 10.342 11.087 1.00 75.25 318 ALA A N 1
ATOM 2494 C CA . ALA A 1 318 ? -12.950 10.697 12.507 1.00 75.25 318 ALA A CA 1
ATOM 2495 C C . ALA A 1 318 ? -13.416 9.531 13.402 1.00 75.25 318 ALA A C 1
ATOM 2497 O O . ALA A 1 318 ? -13.027 9.452 14.562 1.00 75.25 318 ALA A O 1
ATOM 2498 N N . GLY A 1 319 ? -14.216 8.612 12.854 1.00 77.88 319 GLY A N 1
ATOM 2499 C CA . GLY A 1 319 ? -14.702 7.426 13.561 1.00 77.88 319 GLY A CA 1
ATOM 2500 C C . GLY A 1 319 ? -13.857 6.171 13.352 1.00 77.88 319 GLY A C 1
ATOM 2501 O O . GLY A 1 319 ? -14.331 5.091 13.671 1.00 77.88 319 GLY A O 1
ATOM 2502 N N . LEU A 1 320 ? -12.669 6.246 12.749 1.00 81.69 320 LEU A N 1
ATOM 2503 C CA . LEU A 1 320 ? -11.851 5.063 12.445 1.00 81.69 320 LEU A CA 1
ATOM 2504 C C . LEU A 1 320 ? -10.768 4.833 13.498 1.00 81.69 320 LEU A C 1
ATOM 2506 O O . LEU A 1 320 ? -9.586 4.675 13.197 1.00 81.69 320 LEU A O 1
ATOM 2510 N N . PHE A 1 321 ? -11.210 4.839 14.749 1.00 84.19 321 PHE A N 1
ATOM 2511 C CA . PHE A 1 321 ? -10.411 4.440 15.890 1.00 84.19 321 PHE A CA 1
ATOM 2512 C C . PHE A 1 321 ? -11.094 3.250 16.555 1.00 84.19 321 PHE A C 1
ATOM 2514 O O . PHE A 1 321 ? -12.272 3.333 16.915 1.00 84.19 321 PHE A O 1
ATOM 2521 N N . ASN A 1 322 ? -10.370 2.139 16.664 1.00 83.12 322 ASN A N 1
ATOM 2522 C CA . ASN A 1 322 ? -10.949 0.852 17.025 1.00 83.12 322 ASN A CA 1
ATOM 2523 C C . ASN A 1 322 ? -11.756 0.865 18.340 1.00 83.12 322 ASN A C 1
ATOM 2525 O O . ASN A 1 322 ? -12.891 0.408 18.297 1.00 83.12 322 ASN A O 1
ATOM 2529 N N . PRO A 1 323 ? -11.302 1.453 19.467 1.00 83.75 323 PRO A N 1
ATOM 2530 C CA . PRO A 1 323 ? -12.105 1.460 20.694 1.00 83.75 323 PRO A CA 1
ATOM 2531 C C . PRO A 1 323 ? -13.507 2.061 20.517 1.00 83.75 323 PRO A C 1
ATOM 2533 O O . PRO A 1 323 ? -14.476 1.536 21.054 1.00 83.75 323 PRO A O 1
ATOM 2536 N N . ILE A 1 324 ? -13.636 3.115 19.702 1.00 86.81 324 ILE A N 1
ATOM 2537 C CA . ILE A 1 324 ? -14.934 3.740 19.399 1.00 86.81 324 ILE A CA 1
ATOM 2538 C C . ILE A 1 324 ? -15.789 2.811 18.527 1.00 86.81 324 ILE A C 1
ATOM 2540 O O . ILE A 1 324 ? -17.003 2.718 18.716 1.00 86.81 324 ILE A O 1
ATOM 2544 N N . ARG A 1 325 ? -15.169 2.125 17.559 1.00 89.69 325 ARG A N 1
ATOM 2545 C CA . ARG A 1 325 ? -15.856 1.181 16.666 1.00 89.69 325 ARG A CA 1
ATOM 2546 C C . ARG A 1 325 ? -16.335 -0.054 17.407 1.00 89.69 325 ARG A C 1
ATOM 2548 O O . ARG A 1 325 ? -17.501 -0.395 17.271 1.00 89.69 325 ARG A O 1
ATOM 2555 N N . LEU A 1 326 ? -15.478 -0.647 18.224 1.00 89.00 326 LEU A N 1
ATOM 2556 C CA . LEU A 1 326 ? -15.803 -1.804 19.039 1.00 89.00 326 LEU A CA 1
ATOM 2557 C C . LEU A 1 326 ? -16.957 -1.504 20.005 1.00 89.00 326 LEU A C 1
ATOM 2559 O O . LEU A 1 326 ? -17.915 -2.265 20.080 1.00 89.00 326 LEU A O 1
ATOM 2563 N N . ASP A 1 327 ? -16.909 -0.365 20.700 1.00 90.75 327 ASP A N 1
ATOM 2564 C CA . ASP A 1 327 ? -17.991 0.065 21.592 1.00 90.75 327 ASP A CA 1
ATOM 2565 C C . ASP A 1 327 ? -19.315 0.282 20.832 1.00 90.75 327 ASP A C 1
ATOM 2567 O O . ASP A 1 327 ? -20.399 -0.060 21.310 1.00 90.75 327 ASP A O 1
ATOM 2571 N N . LEU A 1 328 ? -19.260 0.828 19.614 1.00 92.75 328 LEU A N 1
ATOM 2572 C CA . LEU A 1 328 ? -20.437 0.933 18.749 1.00 92.75 328 LEU A CA 1
ATOM 2573 C C . LEU A 1 328 ? -20.958 -0.445 18.308 1.00 92.75 328 LEU A C 1
ATOM 2575 O O . LEU A 1 328 ? -22.166 -0.667 18.345 1.00 92.75 328 LEU A O 1
ATOM 2579 N N . GLU A 1 329 ? -20.074 -1.358 17.906 1.00 94.19 329 GLU A N 1
ATOM 2580 C CA . GLU A 1 329 ? -20.422 -2.719 17.488 1.00 94.19 329 GLU A CA 1
ATOM 2581 C C . GLU A 1 329 ? -21.091 -3.495 18.625 1.00 94.19 329 GLU A C 1
ATOM 2583 O O . GLU A 1 329 ? -22.162 -4.061 18.417 1.00 94.19 329 GLU A O 1
ATOM 2588 N N . ILE A 1 330 ? -20.540 -3.444 19.842 1.00 94.06 330 ILE A N 1
ATOM 2589 C CA . ILE A 1 330 ? -21.120 -4.079 21.036 1.00 94.06 330 ILE A CA 1
ATOM 2590 C C . ILE A 1 330 ? -22.515 -3.515 21.329 1.00 94.06 330 ILE A C 1
ATOM 2592 O O . ILE A 1 330 ? -23.477 -4.269 21.494 1.00 94.06 330 ILE A O 1
ATOM 2596 N N . ARG A 1 331 ? -22.668 -2.184 21.352 1.00 95.69 331 ARG A N 1
ATOM 2597 C CA . ARG A 1 331 ? -23.976 -1.546 21.588 1.00 95.69 331 ARG A CA 1
ATOM 2598 C C . ARG A 1 331 ? -24.993 -1.900 20.505 1.00 95.69 331 ARG A C 1
ATOM 2600 O O . ARG A 1 331 ? -26.167 -2.107 20.821 1.00 95.69 331 ARG A O 1
ATOM 2607 N N . LEU A 1 332 ? -24.556 -2.005 19.252 1.00 96.25 332 LEU A N 1
ATOM 2608 C CA . LEU A 1 332 ? -25.399 -2.439 18.142 1.00 96.25 332 LEU A CA 1
ATOM 2609 C C . LEU A 1 332 ? -25.850 -3.895 18.320 1.00 96.25 332 LEU A C 1
ATOM 2611 O O . LEU A 1 332 ? -27.046 -4.161 18.204 1.00 96.25 332 LEU A O 1
ATOM 2615 N N . CYS A 1 333 ? -24.932 -4.808 18.661 1.00 96.25 333 CYS A N 1
ATOM 2616 C CA . CYS A 1 333 ? -25.248 -6.213 18.944 1.00 96.25 333 CYS A CA 1
ATOM 2617 C C . CYS A 1 333 ? -26.321 -6.324 20.036 1.00 96.25 333 CYS A C 1
ATOM 2619 O O . CYS A 1 333 ? -27.381 -6.913 19.811 1.00 96.25 333 CYS A O 1
ATOM 2621 N N . ARG A 1 334 ? -26.102 -5.660 21.180 1.00 96.00 334 ARG A N 1
ATOM 2622 C CA . ARG A 1 334 ? -27.047 -5.624 22.310 1.00 96.00 334 ARG A CA 1
ATOM 2623 C C . ARG A 1 334 ? -28.421 -5.108 21.906 1.00 96.00 334 ARG A C 1
ATOM 2625 O O . ARG A 1 334 ? -29.433 -5.724 22.228 1.00 96.00 334 ARG A O 1
ATOM 2632 N N . THR A 1 335 ? -28.460 -3.992 21.180 1.00 97.44 335 THR A N 1
ATOM 2633 C CA . THR A 1 335 ? -29.716 -3.351 20.762 1.00 97.44 335 THR A CA 1
ATOM 2634 C C . THR A 1 335 ? -30.518 -4.248 19.816 1.00 97.44 335 THR A C 1
ATOM 2636 O O . THR A 1 335 ? -31.736 -4.378 19.960 1.00 97.44 335 THR A O 1
ATOM 2639 N N . LEU A 1 336 ? -29.847 -4.902 18.864 1.00 95.62 336 LEU A N 1
ATOM 2640 C CA . LEU A 1 336 ? -30.484 -5.823 17.923 1.00 95.62 336 LEU A CA 1
ATOM 2641 C C . LEU A 1 336 ? -31.025 -7.072 18.627 1.00 95.62 336 LEU A C 1
ATOM 2643 O O . LEU A 1 336 ? -32.176 -7.442 18.392 1.00 95.62 336 LEU A O 1
ATOM 2647 N N . ARG A 1 337 ? -30.251 -7.674 19.537 1.00 95.25 337 ARG A N 1
ATOM 2648 C CA . ARG A 1 337 ? -30.710 -8.828 20.329 1.00 95.25 337 ARG A CA 1
ATOM 2649 C C . ARG A 1 337 ? -31.892 -8.473 21.219 1.00 95.25 337 ARG A C 1
ATOM 2651 O O . ARG A 1 337 ? -32.897 -9.178 21.203 1.00 95.25 337 ARG A O 1
ATOM 2658 N N . ALA A 1 338 ? -31.829 -7.335 21.912 1.00 95.69 338 ALA A N 1
ATOM 2659 C CA . ALA A 1 338 ? -32.944 -6.828 22.713 1.00 95.69 338 ALA A CA 1
ATOM 2660 C C . ALA A 1 338 ? -34.216 -6.585 21.875 1.00 95.69 338 ALA A C 1
ATOM 2662 O O . ALA A 1 338 ? -35.326 -6.683 22.388 1.00 95.69 338 ALA A O 1
ATOM 2663 N N . SER A 1 339 ? -34.059 -6.325 20.574 1.00 95.75 339 SER A N 1
ATOM 2664 C CA . SER A 1 339 ? -35.160 -6.162 19.615 1.00 95.75 339 SER A CA 1
ATOM 2665 C C . SER A 1 339 ? -35.629 -7.482 18.972 1.00 95.75 339 SER A C 1
ATOM 2667 O O . SER A 1 339 ? -36.449 -7.463 18.051 1.00 95.75 339 SER A O 1
ATOM 2669 N N . GLY A 1 340 ? -35.118 -8.633 19.426 1.00 94.12 340 GLY A N 1
ATOM 2670 C CA . GLY A 1 340 ? -35.523 -9.967 18.972 1.00 94.12 340 GLY A CA 1
ATOM 2671 C C . GLY A 1 340 ? -34.891 -10.428 17.654 1.00 94.12 340 GLY A C 1
ATOM 2672 O O . GLY A 1 340 ? -35.446 -11.308 16.992 1.00 94.12 340 GLY A O 1
ATOM 2673 N N . TYR A 1 341 ? -33.772 -9.832 17.235 1.00 95.50 341 TYR A N 1
ATOM 2674 C CA . TYR A 1 341 ? -32.981 -10.331 16.105 1.00 95.50 341 TYR A CA 1
ATOM 2675 C C . TYR A 1 341 ? -31.958 -11.374 16.568 1.00 95.50 341 TYR A C 1
ATOM 2677 O O . TYR A 1 341 ? -31.366 -11.219 17.634 1.00 95.50 341 TYR A O 1
ATOM 2685 N N . LYS A 1 342 ? -31.700 -12.385 15.727 1.00 95.56 342 LYS A N 1
ATOM 2686 C CA . LYS A 1 342 ? -30.508 -13.235 15.834 1.00 95.56 342 LYS A CA 1
ATOM 2687 C C . LYS A 1 342 ? -29.323 -12.464 15.256 1.00 95.56 342 LYS A C 1
ATOM 2689 O O . LYS A 1 342 ? -29.352 -12.091 14.080 1.00 95.56 342 LYS A O 1
ATOM 2694 N N . VAL A 1 343 ? -28.292 -12.224 16.053 1.00 96.94 343 VAL A N 1
ATOM 2695 C CA . VAL A 1 343 ? -27.106 -11.460 15.653 1.00 96.94 343 VAL A CA 1
ATOM 2696 C C . VAL A 1 343 ? -25.941 -12.410 15.410 1.00 96.94 343 VAL A C 1
ATOM 2698 O O . VAL A 1 343 ? -25.505 -13.108 16.316 1.00 96.94 343 VAL A O 1
ATOM 2701 N N . LEU A 1 344 ? -25.431 -12.418 14.181 1.00 96.00 344 LEU A N 1
ATOM 2702 C CA . LEU A 1 344 ? -24.211 -13.120 13.787 1.00 96.00 344 LEU A CA 1
ATOM 2703 C C . LEU A 1 344 ? -23.075 -12.101 13.716 1.00 96.00 344 LEU A C 1
ATOM 2705 O O . LEU A 1 344 ? -23.281 -10.995 13.206 1.00 96.00 344 LEU A O 1
ATOM 2709 N N . TYR A 1 345 ? -21.872 -12.461 14.138 1.00 95.75 345 TYR A N 1
ATOM 2710 C CA . TYR A 1 345 ? -20.720 -11.575 14.050 1.00 95.75 345 TYR A CA 1
ATOM 2711 C C . TYR A 1 345 ? -19.577 -12.207 13.276 1.00 95.75 345 TYR A C 1
ATOM 2713 O O . TYR A 1 345 ? -18.990 -13.218 13.653 1.00 95.75 345 TYR A O 1
ATOM 2721 N N . LYS A 1 346 ? -19.218 -11.566 12.165 1.00 95.44 346 LYS A N 1
ATOM 2722 C CA . LYS A 1 346 ? -18.088 -11.980 11.344 1.00 95.44 346 LYS A CA 1
ATOM 2723 C C . LYS A 1 346 ? -16.890 -11.088 11.673 1.00 95.44 346 LYS A C 1
ATOM 2725 O O . LYS A 1 346 ? -16.830 -9.975 11.146 1.00 95.44 346 LYS A O 1
ATOM 2730 N N . PRO A 1 347 ? -15.930 -11.546 12.498 1.00 92.12 347 PRO A N 1
ATOM 2731 C CA . PRO A 1 347 ? -14.785 -10.728 12.874 1.00 92.12 347 PRO A CA 1
ATOM 2732 C C . PRO A 1 347 ? -13.895 -10.417 11.667 1.00 92.12 347 PRO A C 1
ATOM 2734 O O . PRO A 1 347 ? -13.812 -11.202 10.713 1.00 92.12 347 PRO A O 1
ATOM 2737 N N . HIS A 1 348 ? -13.173 -9.297 11.735 1.00 90.00 348 HIS A N 1
ATOM 2738 C CA . HIS A 1 348 ? -12.163 -8.973 10.735 1.00 90.00 348 HIS A CA 1
ATOM 2739 C C . HIS A 1 348 ? -11.035 -10.028 10.742 1.00 90.00 348 HIS A C 1
ATOM 2741 O O . HIS A 1 348 ? -10.573 -10.415 11.820 1.00 90.00 348 HIS A O 1
ATOM 2747 N N . PRO A 1 349 ? -10.532 -10.483 9.574 1.00 86.31 349 PRO A N 1
ATOM 2748 C CA . PRO A 1 349 ? -9.525 -11.545 9.510 1.00 86.31 349 PRO A CA 1
ATOM 2749 C C . PRO A 1 349 ? -8.240 -11.278 10.304 1.00 86.31 349 PRO A C 1
ATOM 2751 O O . PRO A 1 349 ? -7.647 -12.214 10.832 1.00 86.31 349 PRO A O 1
ATOM 2754 N N . SER A 1 350 ? -7.811 -10.016 10.411 1.00 79.69 350 SER A N 1
ATOM 2755 C CA . SER A 1 350 ? -6.589 -9.643 11.143 1.00 79.69 350 SER A CA 1
ATOM 2756 C C . SER A 1 350 ? -6.742 -9.652 12.667 1.00 79.69 350 SER A C 1
ATOM 2758 O O . SER A 1 350 ? -5.734 -9.600 13.366 1.00 79.69 350 SER A O 1
ATOM 2760 N N . SER A 1 351 ? -7.969 -9.716 13.190 1.00 83.19 351 SER A N 1
ATOM 2761 C CA . SER A 1 351 ? -8.248 -9.555 14.621 1.00 83.19 351 SER A CA 1
ATOM 2762 C C . SER A 1 351 ? -9.210 -10.604 15.176 1.00 83.19 351 SER A C 1
ATOM 2764 O O . SER A 1 351 ? -9.808 -10.388 16.225 1.00 83.19 351 SER A O 1
ATOM 2766 N N . ILE A 1 352 ? -9.348 -11.753 14.503 1.00 87.31 352 ILE A N 1
ATOM 2767 C CA . ILE A 1 352 ? -10.334 -12.797 14.830 1.00 87.31 352 ILE A CA 1
ATOM 2768 C C . ILE A 1 352 ? -10.349 -13.151 16.320 1.00 87.31 352 ILE A C 1
ATOM 2770 O O . ILE A 1 352 ? -11.414 -13.154 16.933 1.00 87.31 352 ILE A O 1
ATOM 2774 N N . ASN A 1 353 ? -9.183 -13.446 16.899 1.00 86.69 353 ASN A N 1
ATOM 2775 C CA . ASN A 1 353 ? -9.097 -13.913 18.284 1.00 86.69 353 ASN A CA 1
ATOM 2776 C C . ASN A 1 353 ? -9.506 -12.823 19.277 1.00 86.69 353 ASN A C 1
ATOM 2778 O O . ASN A 1 353 ? -10.274 -13.091 20.197 1.00 86.69 353 ASN A O 1
ATOM 2782 N N . LEU A 1 354 ? -9.031 -11.595 19.060 1.00 83.44 354 LEU A N 1
ATOM 2783 C CA . LEU A 1 354 ? -9.343 -10.468 19.931 1.00 83.44 354 LEU A CA 1
ATOM 2784 C C . LEU A 1 354 ? -10.818 -10.077 19.815 1.00 83.44 354 LEU A C 1
ATOM 2786 O O . LEU A 1 354 ? -11.499 -9.948 20.824 1.00 83.44 354 LEU A O 1
ATOM 2790 N N . SER A 1 355 ? -11.339 -9.962 18.592 1.00 87.19 355 SER A N 1
ATOM 2791 C CA . SER A 1 355 ? -12.747 -9.644 18.367 1.00 87.19 355 SER A CA 1
ATOM 2792 C C . SER A 1 355 ? -13.673 -10.702 18.975 1.00 87.19 355 SER A C 1
ATOM 2794 O O . SER A 1 355 ? -14.663 -10.334 19.594 1.00 87.19 355 SER A O 1
ATOM 2796 N N . ARG A 1 356 ? -13.347 -12.002 18.867 1.00 87.25 356 ARG A N 1
ATOM 2797 C CA . ARG A 1 356 ? -14.122 -13.061 19.541 1.00 87.25 356 ARG A CA 1
ATOM 2798 C C . ARG A 1 356 ? -14.119 -12.888 21.052 1.00 87.25 356 ARG A C 1
ATOM 2800 O O . ARG A 1 356 ? -15.189 -12.881 21.643 1.00 87.25 356 ARG A O 1
ATOM 2807 N N . ALA A 1 357 ? -12.947 -12.692 21.655 1.00 87.69 357 ALA A N 1
ATOM 2808 C CA . ALA A 1 357 ? -12.832 -12.522 23.102 1.00 87.69 357 ALA A CA 1
ATOM 2809 C C . ALA A 1 357 ? -13.657 -11.336 23.636 1.00 87.69 357 ALA A C 1
ATOM 2811 O O . ALA A 1 357 ? -14.099 -11.372 24.777 1.00 87.69 357 ALA A O 1
ATOM 2812 N N . LEU A 1 358 ? -13.869 -10.299 22.818 1.00 88.00 358 LEU A N 1
ATOM 2813 C CA . LEU A 1 358 ? -14.572 -9.076 23.215 1.00 88.00 358 LEU A CA 1
ATOM 2814 C C . LEU A 1 358 ? -16.080 -9.090 22.916 1.00 88.00 358 LEU A C 1
ATOM 2816 O O . LEU A 1 358 ? -16.813 -8.337 23.547 1.00 88.00 358 LEU A O 1
ATOM 2820 N N . ILE A 1 359 ? -16.539 -9.888 21.945 1.00 92.06 359 ILE A N 1
ATOM 2821 C CA . ILE A 1 359 ? -17.915 -9.816 21.411 1.00 92.06 359 ILE A CA 1
ATOM 2822 C C . ILE A 1 359 ? -18.709 -11.115 21.598 1.00 92.06 359 ILE A C 1
ATOM 2824 O O . ILE A 1 359 ? -19.929 -11.078 21.494 1.00 92.06 359 ILE A O 1
ATOM 2828 N N . GLN A 1 360 ? -18.073 -12.252 21.896 1.00 92.12 360 GLN A N 1
ATOM 2829 C CA . GLN A 1 360 ? -18.741 -13.566 21.931 1.00 92.12 360 GLN A CA 1
ATOM 2830 C C . GLN A 1 360 ? -20.019 -13.620 22.790 1.00 92.12 360 GLN A C 1
ATOM 2832 O O . GLN A 1 360 ? -20.967 -14.297 22.410 1.00 92.12 360 GLN A O 1
ATOM 2837 N N . ASP A 1 361 ? -20.080 -12.877 23.898 1.00 92.62 361 ASP A N 1
ATOM 2838 C CA . ASP A 1 361 ? -21.241 -12.878 24.803 1.00 92.62 361 ASP A CA 1
ATOM 2839 C C . ASP A 1 361 ? -22.390 -11.981 24.298 1.00 92.62 361 ASP A C 1
ATOM 2841 O O . ASP A 1 361 ? -23.534 -12.054 24.758 1.00 92.62 361 ASP A O 1
ATOM 2845 N N . GLU A 1 362 ? -22.099 -11.140 23.308 1.00 92.00 362 GLU A N 1
ATOM 2846 C CA . GLU A 1 362 ? -23.003 -10.139 22.750 1.00 92.00 362 GLU A CA 1
ATOM 2847 C C . GLU A 1 362 ? -23.733 -10.625 21.499 1.00 92.00 362 GLU A C 1
ATOM 2849 O O . GLU A 1 362 ? -24.604 -9.917 20.995 1.00 92.00 362 GLU A O 1
ATOM 2854 N N . VAL A 1 363 ? -23.407 -11.816 20.994 1.00 91.94 363 VAL A N 1
ATOM 2855 C CA . VAL A 1 363 ? -23.865 -12.340 19.698 1.00 91.94 363 VAL A CA 1
ATOM 2856 C C . VAL A 1 363 ? -24.337 -13.785 19.838 1.00 91.94 363 VAL A C 1
ATOM 2858 O O . VAL A 1 363 ? -24.083 -14.433 20.848 1.00 91.94 363 VAL A O 1
ATOM 2861 N N . ASP A 1 364 ? -25.075 -14.283 18.848 1.00 90.81 364 ASP A N 1
ATOM 2862 C CA . ASP A 1 364 ? -25.584 -15.658 18.846 1.00 90.81 364 ASP A CA 1
ATOM 2863 C C . ASP A 1 364 ? -24.674 -16.620 18.061 1.00 90.81 364 ASP A C 1
ATOM 2865 O O . ASP A 1 364 ? -24.788 -17.835 18.229 1.00 90.81 364 ASP A O 1
ATOM 2869 N N . GLU A 1 365 ? -23.805 -16.090 17.189 1.00 82.62 365 GLU A N 1
ATOM 2870 C CA . GLU A 1 365 ? -22.842 -16.853 16.376 1.00 82.62 365 GLU A CA 1
ATOM 2871 C C . GLU A 1 365 ? -21.613 -16.031 15.974 1.00 82.62 365 GLU A C 1
ATOM 2873 O O . GLU A 1 365 ? -21.802 -14.862 15.548 1.00 82.62 365 GLU A O 1
#

Mean predicted aligned error: 7.55 Å

Sequence (365 aa):
MADIVFKPYLIEHVHSAVVTARQTKEGGSVARTDRHLSPYREDYWQVGGAHQALIAAAKKNRAIDFARRRYRRFKYNPQSPLHKRIFGTVSGSQSWNLGALHGAKVEWMAQSNCVWDFPIVESVSRPSAAAASRDQKACQEIILNFLKDLEVSVEQSFGVLIETAAVAAAWTERLASLEPVYEGARQKTNAQFQYLVAAMGNSFIRAVSLGGIDAGATVTGVFHGHHVGYKNLADYCYIEFGACNEFIGPTTKGANSLRDVANHFEFTRGKIESFKSLETCTYHDLWIRHQGTLKASQSRNVMILGFPADDIRYSYGAGLFNPIRLDLEIRLCRTLRASGYKVLYKPHPSSINLSRALIQDEVDE

Foldseek 3Di:
DDALVLVLLVVLQLVVQLVQVVCVVVVHHDPDDVCNVPLAHPVLCCLQVVLVVVLVVCVVCVVVQVVVQLVCLLPLQPVDDPCCSNCNDPPDFLAEEDDDDDDLLSLVSNVDPGRYTYDDLSVLLPAPPPPPQDPLVVQLVVQLVVLVVVQVVSCVVRVGGGDSNSNSVSVSVSVSSLQSSLCSLLVVEALSHEYEYECLVRSSSLSNLQSRVVRNYAYEFEDPPDPQPPQQCPSCLCSGQVRGQEYEAAAPSSLVSVLNSLCVDPSRNPSHPYRHYSPDCVVVVVCVVCVPVDPPPDALEDEDEADPQDCGDDPRDPCRGNVSRLVVVLVVLQVSVVVVGQYHYDHDPNCVVVSCVSCVVSHDD

Solvent-accessible surface area (backbone atoms only — not comparable to full-atom values): 20232 Å² total; per-residue (Å²): 139,82,67,71,61,53,62,60,49,51,54,45,52,53,49,51,48,50,52,43,55,51,34,49,74,72,73,45,81,72,87,77,51,69,67,77,74,36,92,53,42,80,71,44,52,44,49,60,56,33,47,56,49,46,49,52,45,52,66,74,40,45,68,59,52,50,50,50,30,48,51,47,28,45,69,64,25,74,84,44,57,67,63,52,34,74,60,45,64,93,57,87,72,54,25,38,40,40,68,66,87,48,69,70,57,54,53,48,42,63,73,42,98,60,70,55,35,54,67,57,71,71,72,49,29,58,64,60,97,75,67,75,76,69,62,60,65,61,53,29,50,57,47,36,54,55,35,51,58,48,35,56,53,41,29,75,74,69,74,40,83,64,70,43,68,63,49,21,55,48,54,38,54,54,49,62,55,43,44,40,32,17,52,25,24,24,73,76,41,33,62,83,24,37,34,45,35,29,61,48,85,34,67,66,60,32,28,31,33,44,16,22,45,79,31,49,18,48,25,34,27,48,69,86,84,83,60,82,83,60,72,73,42,70,67,54,42,52,33,53,50,64,42,27,36,26,38,35,22,55,26,63,69,40,14,52,48,50,48,55,35,35,54,70,38,77,91,39,40,87,54,53,79,44,68,40,54,66,65,62,55,64,69,58,54,52,47,64,73,50,66,81,73,65,81,73,91,73,68,52,67,44,76,47,76,43,68,63,64,52,93,56,65,47,87,73,41,97,72,41,32,27,73,63,43,51,56,49,50,51,52,48,36,47,52,42,43,76,70,70,33,49,33,33,58,46,55,22,86,93,19,42,72,60,40,45,76,74,41,58,93,52,41,79,80

Secondary structure (DSSP, 8-state):
---SSHHHHHHHHHHHHHHHHHHHHTT------HHHH-SS-HHHHHHHHHHHHHHHHHHHTHHHHHHHHHHHHHHH-TTS-HHHHHT--SSPPSEEEES---HHHHHHHHHSS---B---HHHH----TT-PPP-HHHHHHHHHHHHHHHHHHHHHHHS----HHHHHHHHHHHHHHHHHHHHHHHHT--TT-EEEE--TTSHHHHHHHHHHHHTT-EEEEE--SS-TT-S--HHHHHHHTTT-SEEEESSHHHHHHHHHHHHHSTTTTTT--EEEE----HHHHHHHHHHTS--GGG--EEEEEPPP-SS-B-TT-TT-BHHHHHHHHHHHHHHHHHTT-EEEEE--GGGHHHHHHHHGGG---